Protein 2EEN (pdb70)

B-factor: mean 27.16, std 9.69, range [12.48, 62.0]

Structure (mmCIF, N/CA/C/O backbone):
data_2EEN
#
_entry.id   2EEN
#
_cell.length_a   63.394
_cell.length_b   36.439
_cell.length_c   80.375
_cell.angle_alpha   90.00
_cell.angle_beta   91.80
_cell.angle_gamma   90.00
#
_symmetry.space_group_name_H-M   'P 1 21 1'
#
loop_
_entity.id
_entity.type
_entity.pdbx_description
1 polymer 'Hypothetical protein PH1819'
2 water water
#
loop_
_atom_site.group_PDB
_atom_site.id
_atom_site.type_symbol
_atom_site.label_atom_id
_atom_site.label_alt_id
_atom_site.label_comp_id
_atom_site.label_asym_id
_atom_site.label_entity_id
_atom_site.label_seq_id
_atom_site.pdbx_PDB_ins_code
_atom_site.Cartn_x
_atom_site.Cartn_y
_atom_site.Cartn_z
_atom_site.occupancy
_atom_site.B_iso_or_equiv
_atom_site.auth_seq_id
_atom_site.auth_comp_id
_atom_site.auth_asym_id
_atom_site.auth_atom_id
_atom_site.pdbx_PDB_model_num
ATOM 1 N N . TYR A 1 2 ? 1.957 -8.185 30.855 1.00 27.11 2 TYR A N 1
ATOM 2 C CA . TYR A 1 2 ? 3.402 -8.068 30.530 1.00 27.25 2 TYR A CA 1
ATOM 3 C C . TYR A 1 2 ? 3.686 -6.782 29.785 1.00 26.19 2 TYR A C 1
ATOM 4 O O . TYR A 1 2 ? 2.841 -6.283 29.042 1.00 25.46 2 TYR A O 1
ATOM 13 N N . GLU A 1 3 ? 4.883 -6.249 29.990 1.00 25.47 3 GLU A N 1
ATOM 14 C CA . GLU A 1 3 ? 5.295 -5.032 29.311 1.00 25.26 3 GLU A CA 1
ATOM 15 C C . GLU A 1 3 ? 6.040 -5.467 28.061 1.00 22.17 3 GLU A C 1
ATOM 16 O O . GLU A 1 3 ? 7.187 -5.912 28.123 1.00 21.44 3 GLU A O 1
ATOM 22 N N . VAL A 1 4 ? 5.365 -5.380 26.926 1.00 21.45 4 VAL A N 1
ATOM 23 C CA . VAL A 1 4 ? 5.979 -5.753 25.668 1.00 21.01 4 VAL A CA 1
ATOM 24 C C . VAL A 1 4 ? 6.939 -4.644 25.287 1.00 21.96 4 VAL A C 1
ATOM 25 O O . VAL A 1 4 ? 6.568 -3.470 25.261 1.00 21.57 4 VAL A O 1
ATOM 29 N N . GLU A 1 5 ? 8.181 -5.005 24.999 1.00 21.71 5 GLU A N 1
ATOM 30 C CA . GLU A 1 5 ? 9.156 -4.000 24.631 1.00 24.22 5 GLU A CA 1
ATOM 31 C C . GLU A 1 5 ? 10.035 -4.429 23.473 1.00 23.42 5 GLU A C 1
ATOM 32 O O . GLU A 1 5 ? 10.467 -5.584 23.389 1.00 23.01 5 GLU A O 1
ATOM 38 N N . LEU A 1 6 ? 10.272 -3.482 22.577 1.00 21.47 6 LEU A N 1
ATOM 39 C CA . LEU A 1 6 ? 11.125 -3.681 21.417 1.00 21.74 6 LEU A CA 1
ATOM 40 C C . LEU A 1 6 ? 12.140 -2.555 21.412 1.00 22.89 6 LEU A C 1
ATOM 41 O O . LEU A 1 6 ? 11.844 -1.437 21.834 1.00 22.24 6 LEU A O 1
ATOM 46 N N . LYS A 1 7 ? 13.338 -2.850 20.927 1.00 20.72 7 LYS A N 1
ATOM 47 C CA . LYS A 1 7 ? 14.394 -1.858 20.865 1.00 21.17 7 LYS A CA 1
ATOM 48 C C . LYS A 1 7 ? 15.096 -1.928 19.524 1.00 20.07 7 LYS A C 1
ATOM 49 O O . LYS A 1 7 ? 15.264 -3.008 18.956 1.00 20.71 7 LYS A O 1
ATOM 55 N N . GLY A 1 8 ? 15.502 -0.769 19.025 1.00 19.92 8 GLY A N 1
ATOM 56 C CA . GLY A 1 8 ? 16.212 -0.706 17.767 1.00 20.51 8 GLY A CA 1
ATOM 57 C C . GLY A 1 8 ? 17.338 0.301 17.855 1.00 21.06 8 GLY A C 1
ATOM 58 O O . GLY A 1 8 ? 17.339 1.168 18.730 1.00 19.84 8 GLY A O 1
ATOM 59 N N . TYR A 1 9 ? 18.324 0.175 16.977 1.00 22.58 9 TYR A N 1
ATOM 60 C CA . TYR A 1 9 ? 19.418 1.130 16.967 1.00 23.36 9 TYR A CA 1
ATOM 61 C C . TYR A 1 9 ? 18.854 2.386 16.332 1.00 22.22 9 TYR A C 1
ATOM 62 O O . TYR A 1 9 ? 17.993 2.303 15.453 1.00 24.02 9 TYR A O 1
ATOM 71 N N . ALA A 1 10 ? 19.321 3.546 16.776 1.00 21.39 10 ALA A N 1
ATOM 72 C CA . ALA A 1 10 ? 18.826 4.803 16.238 1.00 22.78 10 ALA A CA 1
ATOM 73 C C . ALA A 1 10 ? 19.935 5.75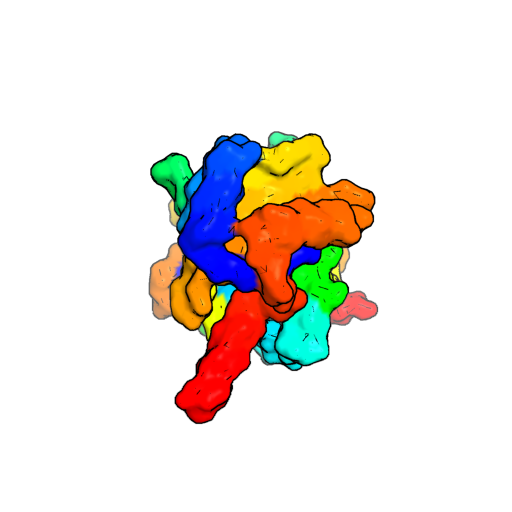9 15.819 1.00 23.72 10 ALA A C 1
ATOM 74 O O . ALA A 1 10 ? 21.119 5.410 15.826 1.00 25.95 10 ALA A O 1
ATOM 76 N N . ASN A 1 11 ? 19.532 6.972 15.459 1.00 24.61 11 ASN A N 1
ATOM 77 C CA . ASN A 1 11 ? 20.444 8.010 15.008 1.00 26.96 11 ASN A CA 1
ATOM 78 C C . ASN A 1 11 ? 19.693 9.333 15.045 1.00 28.32 11 ASN A C 1
ATOM 79 O O . ASN A 1 11 ? 18.502 9.358 15.359 1.00 27.84 11 ASN A O 1
ATOM 84 N N . ASP A 1 12 ? 20.378 10.426 14.715 1.00 28.86 12 ASP A N 1
ATOM 85 C CA . ASP A 1 12 ? 19.749 11.745 14.728 1.00 30.84 12 ASP A CA 1
ATOM 86 C C . ASP A 1 12 ? 18.490 11.790 13.866 1.00 30.40 12 ASP A C 1
ATOM 87 O O . ASP A 1 12 ? 17.521 12.475 14.203 1.00 30.08 12 ASP A O 1
ATOM 92 N N . GLU A 1 13 ? 18.516 11.066 12.754 1.00 30.03 13 GLU A N 1
ATOM 93 C CA . GLU A 1 13 ? 17.387 11.015 11.833 1.00 30.85 13 GLU A CA 1
ATOM 94 C C . GLU A 1 13 ? 16.139 10.444 12.500 1.00 28.66 13 GLU A C 1
ATOM 95 O O . GLU A 1 13 ? 15.064 11.045 12.441 1.00 28.85 13 GLU A O 1
ATOM 101 N N . ILE A 1 14 ? 16.282 9.280 13.125 1.00 26.85 14 ILE A N 1
ATOM 102 C CA . ILE A 1 14 ? 15.153 8.639 13.792 1.00 25.96 14 ILE A CA 1
ATOM 103 C C . ILE A 1 14 ? 14.678 9.495 14.962 1.00 25.14 14 ILE A C 1
ATOM 104 O O . ILE A 1 14 ? 13.475 9.660 15.172 1.00 24.36 14 ILE A O 1
ATOM 109 N N . PHE A 1 15 ? 15.628 10.038 15.716 1.00 24.76 15 PHE A N 1
ATOM 110 C CA . PHE A 1 15 ? 15.307 10.889 16.858 1.00 23.69 15 PHE A CA 1
ATOM 111 C C . PHE A 1 15 ? 14.472 12.091 16.424 1.00 25.71 15 PHE A C 1
ATOM 112 O O . PHE A 1 15 ? 13.441 12.389 17.028 1.00 24.26 15 PHE A O 1
ATOM 120 N N . GLU A 1 16 ? 14.911 12.775 15.372 1.00 25.97 16 GLU A N 1
ATOM 121 C CA . GLU A 1 16 ? 14.184 13.943 14.891 1.00 28.96 16 GLU A CA 1
ATOM 122 C C . GLU A 1 16 ? 12.785 13.608 14.405 1.00 27.45 16 GLU A C 1
ATOM 123 O O . GLU A 1 16 ? 11.844 14.364 14.651 1.00 28.18 16 GLU A O 1
ATOM 129 N N . LYS A 1 17 ? 12.653 12.481 13.711 1.00 26.26 17 LYS A N 1
ATOM 130 C CA . LYS A 1 17 ? 11.360 12.066 13.184 1.00 26.50 17 LYS A CA 1
ATOM 131 C C . LYS A 1 17 ? 10.387 11.840 14.333 1.00 25.07 17 LYS A C 1
ATOM 132 O O . LYS A 1 17 ? 9.213 12.196 14.249 1.00 25.75 17 LYS A O 1
ATOM 138 N N . VAL A 1 18 ? 10.879 11.269 15.423 1.00 23.53 18 VAL A N 1
ATOM 139 C CA . VAL A 1 18 ? 10.022 11.043 16.572 1.00 21.99 18 VAL A CA 1
ATOM 140 C C . VAL A 1 18 ? 9.579 12.373 17.167 1.00 23.02 18 VAL A C 1
ATOM 141 O O . VAL A 1 18 ? 8.412 12.545 17.525 1.00 24.51 18 VAL A O 1
ATOM 145 N N . ARG A 1 19 ? 10.507 13.319 17.268 1.00 23.75 19 ARG A N 1
ATOM 146 C CA . ARG A 1 19 ? 10.189 14.621 17.843 1.00 27.13 19 ARG A CA 1
ATOM 147 C C . ARG A 1 19 ? 9.155 15.374 17.016 1.00 28.31 19 ARG A C 1
ATOM 148 O O . ARG A 1 19 ? 8.385 16.177 17.552 1.00 28.92 19 ARG A O 1
ATOM 156 N N . GLU A 1 20 ? 9.136 15.104 15.715 1.00 29.27 20 GLU A N 1
ATOM 157 C CA . GLU A 1 20 ? 8.199 15.753 14.801 1.00 31.08 20 GLU A CA 1
ATOM 158 C C . GLU A 1 20 ? 6.958 14.901 14.523 1.00 31.01 20 GLU A C 1
ATOM 159 O O . GLU A 1 20 ? 6.112 15.272 13.709 1.00 32.71 20 GLU A O 1
ATOM 165 N N . THR A 1 21 ? 6.837 13.764 15.199 1.00 27.92 21 THR A N 1
ATOM 166 C CA . THR A 1 21 ? 5.690 12.889 14.979 1.00 25.68 21 THR A CA 1
ATOM 167 C C . THR A 1 21 ? 4.859 12.670 16.233 1.00 24.99 21 THR A C 1
ATOM 168 O O . THR A 1 21 ? 3.640 12.501 16.164 1.00 25.73 21 THR A O 1
ATOM 172 N N . PHE A 1 22 ? 5.523 12.674 17.380 1.00 22.63 22 PHE A N 1
ATOM 173 C CA . PHE A 1 22 ? 4.832 12.411 18.627 1.00 20.49 22 PHE A CA 1
ATOM 174 C C . PHE A 1 22 ? 4.974 13.462 19.703 1.00 18.33 22 PHE A C 1
ATOM 175 O O . PHE A 1 22 ? 5.936 14.223 19.749 1.00 20.09 22 PHE A O 1
ATOM 183 N N . GLU A 1 23 ? 3.984 13.460 20.583 1.00 18.57 23 GLU A N 1
ATOM 184 C CA . GLU A 1 23 ? 3.904 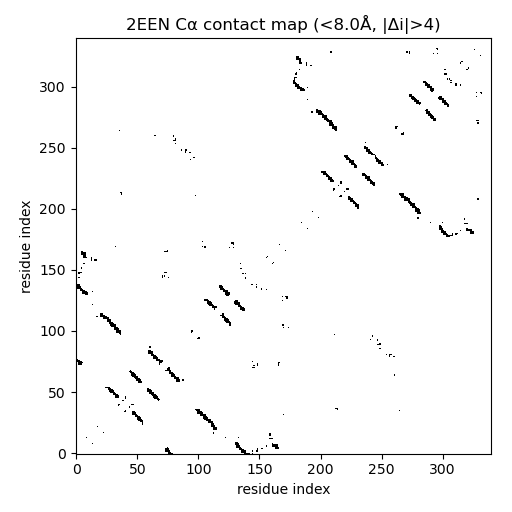14.349 21.719 1.00 19.48 23 GLU A CA 1
ATOM 185 C C . GLU A 1 23 ? 5.047 14.026 22.676 1.00 18.86 23 GLU A C 1
ATOM 186 O O . GLU A 1 23 ? 5.209 12.872 23.087 1.00 18.59 23 GLU A O 1
ATOM 192 N N . PHE A 1 24 ? 5.837 15.037 23.016 1.00 18.76 24 PHE A N 1
ATOM 193 C CA . PHE A 1 24 ? 6.943 14.864 23.947 1.00 19.29 24 PHE A CA 1
ATOM 194 C C . PHE A 1 24 ? 6.343 14.823 25.341 1.00 20.03 24 PHE A C 1
ATOM 195 O O . PHE A 1 24 ? 5.487 15.640 25.685 1.00 21.02 24 PHE A O 1
ATOM 203 N N . MET A 1 25 ? 6.776 13.856 26.136 1.00 18.50 25 MET A N 1
ATOM 204 C CA . MET A 1 25 ? 6.290 13.722 27.494 1.00 18.82 25 MET A CA 1
ATOM 205 C C . MET A 1 25 ? 7.321 14.339 28.425 1.00 20.82 25 MET A C 1
ATOM 206 O O . MET A 1 25 ? 7.071 15.384 29.026 1.00 20.34 25 MET A O 1
ATOM 211 N N . ARG A 1 26 ? 8.490 13.715 28.527 1.00 19.38 26 ARG A N 1
ATOM 212 C CA . ARG A 1 26 ? 9.542 14.263 29.372 1.00 20.35 26 ARG A CA 1
ATOM 213 C C . ARG A 1 26 ? 10.870 13.571 29.110 1.00 20.06 26 ARG A C 1
ATOM 214 O O . ARG A 1 26 ? 10.915 12.499 28.506 1.00 20.91 26 ARG A O 1
ATOM 222 N N . LYS A 1 27 ? 11.950 14.204 29.553 1.00 19.05 27 LYS A N 1
ATOM 223 C CA . LYS A 1 27 ? 13.285 13.647 29.391 1.00 18.63 27 LYS A CA 1
ATOM 224 C C . LYS A 1 27 ? 13.763 13.183 30.752 1.00 18.03 27 LYS A C 1
ATOM 225 O O . LYS A 1 27 ? 13.553 13.857 31.760 1.00 18.43 27 LYS A O 1
ATOM 231 N N . GLU A 1 28 ? 14.421 12.032 30.780 1.00 17.63 28 GLU A N 1
ATOM 232 C CA . GLU A 1 28 ? 14.909 11.489 32.036 1.00 17.13 28 GLU A CA 1
ATOM 233 C C . GLU A 1 28 ? 16.361 11.067 31.903 1.00 17.64 28 GLU A C 1
ATOM 234 O O . GLU A 1 28 ? 16.827 10.723 30.820 1.00 17.93 28 GLU A O 1
ATOM 240 N N . ILE A 1 29 ? 17.087 11.145 33.009 1.00 15.88 29 ILE A N 1
ATOM 241 C CA . ILE A 1 29 ? 18.457 10.666 33.038 1.00 17.75 29 ILE A CA 1
ATOM 242 C C . ILE A 1 29 ? 18.333 9.390 33.860 1.00 17.13 29 ILE A C 1
ATOM 243 O O . ILE A 1 29 ? 17.666 9.377 34.893 1.00 18.04 29 ILE A O 1
ATOM 248 N N . HIS A 1 30 ? 18.933 8.310 33.374 1.00 15.95 30 HIS A N 1
ATOM 249 C CA . HIS A 1 30 ? 18.894 7.034 34.073 1.00 16.44 30 HIS A CA 1
ATOM 250 C C . HIS A 1 30 ? 20.296 6.579 34.400 1.00 16.64 30 HIS A C 1
ATOM 251 O O . HIS A 1 30 ? 21.194 6.612 33.556 1.00 18.22 30 HIS A O 1
ATOM 258 N N . GLU A 1 31 ? 20.472 6.154 35.640 1.00 16.16 31 GLU A N 1
ATOM 259 C CA . GLU A 1 31 ? 21.740 5.621 36.100 1.00 17.56 31 GLU A CA 1
ATOM 260 C C . GLU A 1 31 ? 21.342 4.287 36.714 1.00 18.03 31 GLU A C 1
ATOM 261 O O . GLU A 1 31 ? 20.730 4.241 37.778 1.00 17.80 31 GLU A O 1
ATOM 267 N N . ASP A 1 32 ? 21.660 3.207 36.010 1.00 18.18 32 ASP A N 1
ATOM 268 C CA . ASP A 1 32 ? 21.314 1.870 36.471 1.00 18.34 32 ASP A CA 1
ATOM 269 C C . ASP A 1 32 ? 22.506 1.092 36.960 1.00 18.85 32 ASP A C 1
ATOM 270 O O . ASP A 1 32 ? 23.585 1.147 36.366 1.00 23.66 32 ASP A O 1
ATOM 275 N N . ILE A 1 33 ? 22.310 0.366 38.051 1.00 15.57 33 ILE A N 1
ATOM 276 C CA . ILE A 1 33 ? 23.363 -0.488 38.557 1.00 16.09 33 ILE A CA 1
ATOM 277 C C . ILE A 1 33 ? 22.789 -1.893 38.455 1.00 14.05 33 ILE A C 1
ATOM 278 O O . ILE A 1 33 ? 21.735 -2.184 39.029 1.00 14.87 33 ILE A O 1
ATOM 283 N N . TYR A 1 34 ? 23.454 -2.747 37.687 1.00 13.20 34 TYR A N 1
ATOM 284 C CA . TYR A 1 34 ? 23.002 -4.122 37.535 1.00 13.97 34 TYR A CA 1
ATOM 285 C C . TYR A 1 34 ? 23.821 -5.020 38.434 1.00 15.63 34 TYR A C 1
ATOM 286 O O . TYR A 1 34 ? 25.025 -4.817 38.596 1.00 15.71 34 TYR A O 1
ATOM 295 N N . TYR A 1 35 ? 23.162 -6.021 39.003 1.00 13.72 35 TYR A N 1
ATOM 296 C CA . TYR A 1 35 ? 23.789 -6.945 39.935 1.00 15.76 35 TYR A CA 1
ATOM 297 C C . TYR A 1 35 ? 23.858 -8.384 39.487 1.00 15.23 35 TYR A C 1
ATOM 298 O O . TYR A 1 35 ? 23.094 -8.825 38.633 1.00 17.29 35 TYR A O 1
ATOM 307 N N . GLN A 1 36 ? 24.795 -9.114 40.084 1.00 16.38 36 GLN A N 1
ATOM 308 C CA . GLN A 1 36 ? 24.944 -10.533 39.827 1.00 16.32 36 GLN A CA 1
ATOM 309 C C . GLN A 1 36 ? 24.409 -11.201 41.078 1.00 15.04 36 GLN A C 1
ATOM 310 O O 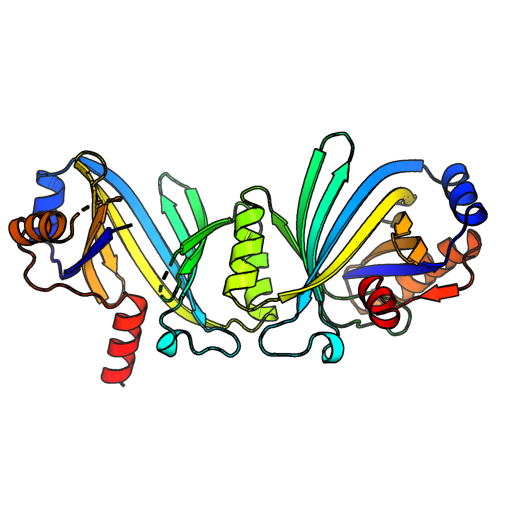. GLN A 1 36 ? 24.548 -10.673 42.181 1.00 16.74 36 GLN A O 1
ATOM 316 N N . HIS A 1 37 ? 23.778 -12.348 40.889 1.00 15.75 37 HIS A N 1
ATOM 317 C CA . HIS A 1 37 ? 23.218 -13.122 41.979 1.00 16.58 37 HIS A CA 1
ATOM 318 C C . HIS A 1 37 ? 24.372 -13.809 42.703 1.00 16.61 37 HIS A C 1
ATOM 319 O O . HIS A 1 37 ? 25.352 -14.211 42.085 1.00 18.48 37 HIS A O 1
ATOM 326 N N . PRO A 1 38 ? 24.271 -13.947 44.028 1.00 17.93 38 PRO A N 1
ATOM 327 C CA . PRO A 1 38 ? 25.347 -14.594 44.783 1.00 18.97 38 PRO A CA 1
ATOM 328 C C . PRO A 1 38 ? 25.499 -16.093 44.545 1.00 20.64 38 PRO A C 1
ATOM 329 O O . PRO A 1 38 ? 26.590 -16.641 44.707 1.00 24.00 38 PRO A O 1
ATOM 333 N N . CYS A 1 39 ? 24.415 -16.745 44.138 1.00 23.28 39 CYS A N 1
ATOM 334 C CA . CYS A 1 39 ? 24.414 -18.190 43.955 1.00 26.73 39 CYS A CA 1
ATOM 335 C C . CYS A 1 39 ? 24.287 -18.711 42.530 1.00 26.07 39 CYS A C 1
ATOM 336 O O . CYS A 1 39 ? 24.687 -19.838 42.242 1.00 29.95 39 CYS A O 1
ATOM 339 N N . ARG A 1 40 ? 23.703 -17.917 41.644 1.00 24.52 40 ARG A N 1
ATOM 340 C CA . ARG A 1 40 ? 23.541 -18.357 40.270 1.00 22.77 40 ARG A CA 1
ATOM 341 C C . ARG A 1 40 ? 23.982 -17.280 39.301 1.00 22.70 40 ARG A C 1
ATOM 342 O O . ARG A 1 40 ? 24.054 -16.105 39.648 1.00 20.25 40 ARG A O 1
ATOM 350 N N . ASP A 1 41 ? 24.290 -17.696 38.081 1.00 22.17 41 ASP A N 1
ATOM 351 C CA . ASP A 1 41 ? 24.753 -16.773 37.064 1.00 22.25 41 ASP A CA 1
ATOM 352 C C . ASP A 1 41 ? 23.568 -16.252 36.273 1.00 20.59 41 ASP A C 1
ATOM 353 O O . ASP A 1 41 ? 23.017 -16.968 35.433 1.00 20.27 41 ASP A O 1
ATOM 358 N N . PHE A 1 42 ? 23.178 -15.009 36.541 1.00 19.11 42 PHE A N 1
ATOM 359 C CA . PHE A 1 42 ? 22.046 -14.415 35.842 1.00 19.06 42 PHE A CA 1
ATOM 360 C C . PHE A 1 42 ? 22.219 -14.418 34.341 1.00 20.70 42 PHE A C 1
ATOM 361 O O . PHE A 1 42 ? 21.237 -14.448 33.611 1.00 21.08 42 PHE A O 1
ATOM 369 N N . SER A 1 43 ? 23.460 -14.375 33.872 1.00 23.02 43 SER A N 1
ATOM 370 C CA . SER A 1 43 ? 23.691 -14.369 32.433 1.00 25.60 43 SER A CA 1
ATOM 371 C C . SER A 1 43 ? 23.312 -15.713 31.814 1.00 27.88 43 SER A C 1
ATOM 372 O O . SER A 1 43 ? 23.034 -15.793 30.618 1.00 30.37 43 SER A O 1
ATOM 375 N N . LYS A 1 44 ? 23.284 -16.762 32.632 1.00 24.75 44 LYS A N 1
ATOM 376 C CA . LYS A 1 44 ? 22.924 -18.097 32.162 1.00 25.83 44 LYS A CA 1
ATOM 377 C C . LYS A 1 44 ? 21.428 -18.362 32.309 1.00 24.29 44 LYS A C 1
ATOM 378 O O . LYS A 1 44 ? 20.854 -19.166 31.575 1.00 24.92 44 LYS A O 1
ATOM 384 N N . THR A 1 45 ? 20.795 -17.686 33.263 1.00 21.79 45 THR A N 1
ATOM 385 C CA . THR A 1 45 ? 19.368 -17.867 33.503 1.00 21.88 45 THR A CA 1
ATOM 386 C C . THR A 1 45 ? 18.532 -16.747 32.877 1.00 20.68 45 THR A C 1
ATOM 387 O O . THR A 1 45 ? 17.299 -16.775 32.930 1.00 22.49 45 THR A O 1
ATOM 391 N N . ASP A 1 46 ? 19.220 -15.777 32.286 1.00 19.07 46 ASP A N 1
ATOM 392 C CA . ASP A 1 46 ? 18.597 -14.637 31.622 1.00 19.41 46 ASP A CA 1
ATOM 393 C C . ASP A 1 46 ? 17.745 -13.803 32.564 1.00 17.81 46 ASP A C 1
ATOM 394 O O . ASP A 1 46 ? 16.660 -13.341 32.215 1.00 19.61 46 ASP A O 1
ATOM 399 N N . GLU A 1 47 ? 18.255 -13.605 33.769 1.00 15.18 47 GLU A N 1
ATOM 400 C CA . GLU A 1 47 ? 17.562 -12.802 34.762 1.00 14.64 47 GLU A CA 1
ATOM 401 C C . GLU A 1 47 ? 18.362 -11.528 34.985 1.00 14.43 47 GLU A C 1
ATOM 402 O O . GLU A 1 47 ? 19.500 -11.413 34.541 1.00 14.51 47 GLU A O 1
ATOM 408 N N . ALA A 1 48 ? 17.763 -10.562 35.672 1.00 15.28 48 ALA A N 1
ATOM 409 C CA . ALA A 1 48 ? 18.455 -9.318 35.966 1.00 16.41 48 ALA A CA 1
ATOM 410 C C . ALA A 1 48 ? 17.885 -8.687 37.226 1.00 16.24 48 ALA A C 1
ATOM 411 O O . ALA A 1 48 ? 16.714 -8.875 37.561 1.00 15.68 48 ALA A O 1
ATOM 413 N N . LEU A 1 49 ? 18.736 -7.970 37.945 1.00 14.54 49 LEU A N 1
ATOM 414 C CA . LEU A 1 49 ? 18.310 -7.265 39.140 1.00 12.93 49 LEU A CA 1
ATOM 415 C C . LEU A 1 49 ? 19.015 -5.931 39.027 1.00 14.22 49 LEU A C 1
ATOM 416 O O . LEU A 1 49 ? 20.234 -5.870 38.852 1.00 15.33 49 LEU A O 1
ATOM 421 N N . ARG A 1 50 ? 18.248 -4.858 39.122 1.00 12.48 50 ARG A N 1
ATOM 422 C CA . ARG A 1 50 ? 18.826 -3.542 38.947 1.00 14.58 50 ARG A CA 1
ATOM 423 C C . ARG A 1 50 ? 18.253 -2.474 39.849 1.00 15.98 50 ARG A C 1
ATOM 424 O O . ARG A 1 50 ? 17.105 -2.554 40.279 1.00 14.09 50 ARG A O 1
ATOM 432 N N . ILE A 1 51 ? 19.085 -1.496 40.181 1.00 14.81 51 ILE A N 1
ATOM 433 C CA . ILE A 1 51 ? 18.598 -0.352 40.927 1.00 13.76 51 ILE A CA 1
ATOM 434 C C . ILE A 1 51 ? 18.763 0.779 39.936 1.00 16.38 51 ILE A C 1
ATOM 435 O O . ILE A 1 51 ? 19.859 1.008 39.413 1.00 15.11 51 ILE A O 1
ATOM 440 N N . ARG A 1 52 ? 17.660 1.463 39.656 1.00 14.67 52 ARG A N 1
ATOM 441 C CA . ARG A 1 52 ? 17.665 2.574 38.723 1.00 15.45 52 ARG A CA 1
ATOM 442 C C . ARG A 1 52 ? 17.392 3.892 39.404 1.00 16.97 52 ARG A C 1
ATOM 443 O O . ARG A 1 52 ? 16.471 4.005 40.210 1.00 16.75 52 ARG A O 1
ATOM 451 N N . ILE A 1 53 ? 18.210 4.885 39.078 1.00 17.35 53 ILE A N 1
ATOM 452 C CA . ILE A 1 53 ? 18.012 6.228 39.595 1.00 18.16 53 ILE A CA 1
ATOM 453 C C . ILE A 1 53 ? 17.549 7.004 38.373 1.00 19.25 53 ILE A C 1
ATOM 454 O O . ILE A 1 53 ? 18.251 7.067 37.363 1.00 19.10 53 ILE A O 1
ATOM 459 N N . LYS A 1 54 ? 16.349 7.564 38.465 1.00 18.51 54 LYS A N 1
ATOM 460 C CA . LYS A 1 54 ? 15.746 8.312 37.374 1.00 20.64 54 LYS A CA 1
ATOM 461 C C . LYS A 1 54 ? 15.678 9.785 37.763 1.00 20.73 54 LYS A C 1
ATOM 462 O O . LYS A 1 54 ? 15.138 10.131 38.813 1.00 20.18 54 LYS A O 1
ATOM 468 N N . ARG A 1 55 ? 16.237 10.645 36.921 1.00 19.27 55 ARG A N 1
ATOM 469 C CA . ARG A 1 55 ? 16.242 12.076 37.183 1.00 21.03 55 ARG A CA 1
ATOM 470 C C . ARG A 1 55 ? 15.485 12.837 36.092 1.00 20.81 55 ARG A C 1
ATOM 471 O O . ARG A 1 55 ? 15.754 12.665 34.902 1.00 20.44 55 ARG A O 1
ATOM 479 N N . PHE A 1 56 ? 14.539 13.677 36.503 1.00 20.61 56 PHE A N 1
ATOM 480 C CA . PHE A 1 56 ? 13.757 14.476 35.566 1.00 21.13 56 PHE A CA 1
ATOM 481 C C . PHE A 1 56 ? 13.134 15.654 36.308 1.00 23.21 56 PHE A C 1
ATOM 482 O O . PHE A 1 56 ? 12.795 15.538 37.479 1.00 23.61 56 PHE A O 1
ATOM 490 N N . ASN A 1 57 ? 13.012 16.788 35.627 1.00 26.86 57 ASN A N 1
ATOM 491 C CA . ASN A 1 57 ? 12.419 17.988 36.221 1.00 30.86 57 ASN A CA 1
ATOM 492 C C . ASN A 1 57 ? 12.810 18.322 37.667 1.00 31.69 57 ASN A C 1
ATOM 493 O O . ASN A 1 57 ? 11.962 18.751 38.455 1.00 32.59 57 ASN A O 1
ATOM 498 N N . GLY A 1 58 ? 14.080 18.138 38.012 1.00 32.13 58 GLY A N 1
ATOM 499 C CA . GLY A 1 58 ? 14.530 18.436 39.363 1.00 32.61 58 GLY A CA 1
ATOM 500 C C . GLY A 1 58 ? 14.193 17.330 40.343 1.00 32.75 58 GLY A C 1
ATOM 501 O O . GLY A 1 58 ? 14.545 17.396 41.523 1.00 31.51 58 GLY A O 1
ATOM 502 N N . HIS A 1 59 ? 13.516 16.301 39.844 1.00 31.21 59 HIS A N 1
ATOM 503 C CA . HIS A 1 59 ? 13.111 15.168 40.664 1.00 30.68 59 HIS A CA 1
ATOM 504 C C . HIS A 1 59 ? 14.059 13.985 40.504 1.00 29.92 59 HIS A C 1
ATOM 505 O O . HIS A 1 59 ? 14.776 13.875 39.513 1.00 26.40 59 HIS A O 1
ATOM 512 N N . ASN A 1 60 ? 14.042 13.099 41.493 1.00 28.77 60 ASN A N 1
ATOM 513 C CA . ASN A 1 60 ? 14.856 11.893 41.483 1.00 28.85 60 ASN A CA 1
ATOM 514 C C . ASN A 1 60 ? 13.973 10.748 41.968 1.00 27.75 60 ASN A C 1
ATOM 515 O O . ASN A 1 60 ? 13.386 10.831 43.045 1.00 28.82 60 ASN A O 1
ATOM 520 N N . GLU A 1 61 ? 13.859 9.697 41.164 1.00 24.64 61 GLU A N 1
ATOM 521 C CA . GLU A 1 61 ? 13.075 8.526 41.548 1.00 21.85 61 GLU A CA 1
ATOM 522 C C . GLU A 1 61 ? 14.027 7.347 41.484 1.00 21.62 61 GLU A C 1
ATOM 523 O O . GLU A 1 61 ? 14.922 7.313 40.643 1.00 20.95 61 GLU A O 1
ATOM 529 N N . VAL A 1 62 ? 13.841 6.384 42.376 1.00 17.06 62 VAL A N 1
ATOM 530 C CA . VAL A 1 62 ? 14.714 5.225 42.411 1.00 16.97 62 VAL A CA 1
ATOM 531 C C . VAL A 1 62 ? 13.868 3.972 42.421 1.00 15.99 62 VAL A C 1
ATOM 532 O O . VAL A 1 62 ? 12.873 3.902 43.127 1.00 15.63 62 VAL A O 1
ATOM 536 N N . PHE A 1 63 ? 14.265 2.983 41.630 1.00 14.39 63 PHE A N 1
ATOM 537 C CA . PHE A 1 63 ? 13.503 1.746 41.560 1.00 14.95 63 PHE A CA 1
ATOM 538 C C . PHE A 1 63 ? 14.403 0.527 41.634 1.00 16.03 63 PHE A C 1
ATOM 539 O O . PHE A 1 63 ? 15.542 0.556 41.173 1.00 15.73 63 PHE A O 1
ATOM 547 N N . LEU A 1 64 ? 13.882 -0.533 42.239 1.00 13.06 64 LEU A N 1
ATOM 548 C CA . LEU A 1 64 ? 14.579 -1.809 42.333 1.00 14.18 64 LEU A CA 1
ATOM 549 C C . LEU A 1 64 ? 13.737 -2.702 41.432 1.00 14.13 64 LEU A C 1
ATOM 550 O O . LEU A 1 64 ? 12.535 -2.865 41.653 1.00 14.85 64 LEU A O 1
ATOM 555 N N . THR A 1 65 ? 14.365 -3.278 40.416 1.00 13.17 65 THR A N 1
ATOM 556 C CA . THR A 1 65 ? 13.630 -4.096 39.470 1.00 15.81 65 THR A CA 1
ATOM 557 C C . THR A 1 65 ? 14.265 -5.441 39.197 1.00 14.15 65 THR A C 1
ATOM 558 O O . THR A 1 65 ? 15.477 -5.542 39.000 1.00 14.98 65 THR A O 1
ATOM 562 N N . TYR A 1 66 ? 13.428 -6.472 39.217 1.00 12.80 66 TYR A N 1
ATOM 563 C CA . TYR A 1 66 ? 13.858 -7.824 38.892 1.00 14.08 66 TYR A CA 1
ATOM 564 C C . TYR A 1 66 ? 13.236 -8.104 37.541 1.00 14.25 66 TYR A C 1
ATOM 565 O O . TYR A 1 66 ? 12.071 -7.774 37.303 1.00 15.02 66 TYR A O 1
ATOM 574 N N . LYS A 1 67 ? 14.016 -8.696 36.651 1.00 14.37 67 LYS A N 1
ATOM 575 C CA . LYS A 1 67 ? 13.49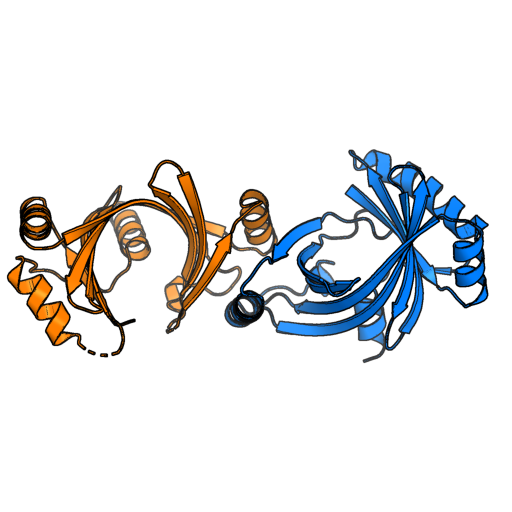0 -9.071 35.352 1.00 17.11 67 LYS A CA 1
ATOM 576 C C . LYS A 1 67 ? 13.691 -10.562 35.149 1.00 16.31 67 LYS A C 1
ATOM 577 O O . LYS A 1 67 ? 14.775 -11.098 35.396 1.00 15.93 67 LYS A O 1
ATOM 583 N N . GLY A 1 68 ? 12.631 -11.226 34.704 1.00 15.32 68 GLY A N 1
ATOM 584 C CA . GLY A 1 68 ? 12.693 -12.653 34.465 1.00 16.65 68 GLY A CA 1
ATOM 585 C C . GLY A 1 68 ? 13.221 -12.915 33.072 1.00 16.24 68 GLY A C 1
ATOM 586 O O . GLY A 1 68 ? 13.549 -11.980 32.342 1.00 15.27 68 GLY A O 1
ATOM 587 N N . PRO A 1 69 ? 13.323 -14.191 32.679 1.00 18.62 69 PRO A N 1
ATOM 588 C CA . PRO A 1 69 ? 13.821 -14.583 31.358 1.00 20.73 69 PRO A CA 1
ATOM 589 C C . PRO A 1 69 ? 12.913 -14.069 30.248 1.00 22.13 69 PRO A C 1
ATOM 590 O O . PRO A 1 69 ? 11.707 -13.891 30.453 1.00 21.97 69 PRO A O 1
ATOM 594 N N . LYS A 1 70 ? 13.492 -13.818 29.079 1.00 22.83 70 LYS A N 1
ATOM 595 C CA . LYS A 1 70 ? 12.696 -13.375 27.942 1.00 24.68 70 LYS A CA 1
ATOM 596 C C . LYS A 1 70 ? 11.776 -14.540 27.603 1.00 25.46 70 LYS A C 1
ATOM 597 O O . LYS A 1 70 ? 12.199 -15.699 27.618 1.00 27.94 70 LYS A O 1
ATOM 603 N N . ILE A 1 71 ? 10.514 -14.244 27.312 1.00 25.03 71 ILE A N 1
ATOM 604 C CA . ILE A 1 71 ? 9.567 -15.302 26.982 1.00 27.08 71 ILE A CA 1
ATOM 605 C C . ILE A 1 71 ? 9.142 -15.249 25.523 1.00 28.24 71 ILE A C 1
ATOM 606 O O . ILE A 1 71 ? 8.379 -16.096 25.060 1.00 28.75 71 ILE A O 1
ATOM 611 N N . ASP A 1 72 ? 9.658 -14.263 24.799 1.00 28.32 72 ASP A N 1
ATOM 612 C CA . ASP A 1 72 ? 9.317 -14.080 23.392 1.00 31.52 72 ASP A CA 1
ATOM 613 C C . ASP A 1 72 ? 10.574 -14.005 22.525 1.00 32.66 72 ASP A C 1
ATOM 614 O O . ASP A 1 72 ? 11.528 -13.303 22.857 1.00 33.42 72 ASP A O 1
ATOM 619 N N . GLU A 1 73 ? 10.566 -14.725 21.407 1.00 33.65 73 GLU A N 1
ATOM 620 C CA . GLU A 1 73 ? 11.713 -14.751 20.503 1.00 33.44 73 GLU A CA 1
ATOM 621 C C . GLU A 1 73 ? 11.821 -13.477 19.670 1.00 31.98 73 GLU A C 1
ATOM 622 O O . GLU A 1 73 ? 12.903 -13.130 19.193 1.00 32.80 73 GLU A O 1
ATOM 628 N N . LYS A 1 74 ? 10.699 -12.787 19.501 1.00 30.75 74 LYS A N 1
ATOM 629 C CA . LYS A 1 74 ? 10.658 -11.570 18.698 1.00 29.87 74 LYS A CA 1
ATOM 630 C C . LYS A 1 74 ? 10.762 -10.265 19.479 1.00 29.55 74 LYS A C 1
ATOM 631 O O . LYS A 1 74 ? 10.700 -9.188 18.884 1.00 30.35 74 LYS A O 1
ATOM 637 N N . SER A 1 75 ? 10.912 -10.346 20.797 1.00 25.15 75 SER A N 1
ATOM 638 C CA . SER A 1 75 ? 11.009 -9.123 21.583 1.00 22.64 75 SER A CA 1
ATOM 639 C C . SER A 1 75 ? 11.802 -9.329 22.881 1.00 23.17 75 SER A C 1
ATOM 640 O O . SER A 1 75 ? 12.325 -10.393 23.170 1.00 21.45 75 SER A O 1
ATOM 643 N N . LYS A 1 76 ? 11.912 -8.233 23.651 1.00 22.33 76 LYS A N 1
ATOM 644 C CA . LYS A 1 76 ? 12.614 -8.301 24.929 1.00 23.73 76 LYS A CA 1
ATOM 645 C C . LYS A 1 76 ? 11.629 -8.464 26.095 1.00 23.63 76 LYS A C 1
ATOM 646 O O . LYS A 1 76 ? 11.954 -8.255 27.255 1.00 23.70 76 LYS A O 1
ATOM 652 N N . THR A 1 77 ? 10.372 -8.808 25.745 1.00 21.85 77 THR A N 1
ATOM 653 C CA . THR A 1 77 ? 9.333 -8.936 26.764 1.00 19.59 77 THR A CA 1
ATOM 654 C C . THR A 1 77 ? 9.695 -9.970 27.821 1.00 20.08 77 THR A C 1
ATOM 655 O O . THR A 1 77 ? 10.106 -11.083 27.518 1.00 19.00 77 THR A O 1
ATOM 659 N N . ARG A 1 78 ? 9.512 -9.579 29.073 1.00 17.91 78 ARG A N 1
ATOM 660 C CA . ARG A 1 78 ? 9.816 -10.463 30.181 1.00 19.37 78 ARG A CA 1
ATOM 661 C C . ARG A 1 78 ? 9.010 -10.067 31.399 1.00 18.42 78 ARG A C 1
ATOM 662 O O . ARG A 1 78 ? 8.489 -8.954 31.482 1.00 18.48 78 ARG A O 1
ATOM 670 N N . LEU A 1 79 ? 8.904 -10.988 32.343 1.00 19.45 79 LEU A N 1
ATOM 671 C CA . LEU A 1 79 ? 8.189 -10.715 33.570 1.00 19.34 79 LEU A CA 1
ATOM 672 C C . LEU A 1 79 ? 9.046 -9.729 34.353 1.00 18.30 79 LEU A C 1
ATOM 673 O O . LEU A 1 79 ? 10.277 -9.788 34.317 1.00 19.12 79 LEU A O 1
ATOM 678 N N . GLU A 1 80 ? 8.400 -8.807 35.048 1.00 18.66 80 GLU A N 1
ATOM 679 C CA . GLU A 1 80 ? 9.139 -7.829 35.825 1.00 19.46 80 GLU A CA 1
ATOM 680 C C . GLU A 1 80 ? 8.459 -7.589 37.150 1.00 18.96 80 GLU A C 1
ATOM 681 O O . GLU A 1 80 ? 7.228 -7.622 37.247 1.00 19.31 80 GLU A O 1
ATOM 687 N N . ILE A 1 81 ? 9.272 -7.370 38.172 1.00 16.11 81 ILE A N 1
ATOM 688 C CA . ILE A 1 81 ? 8.769 -7.051 39.494 1.00 16.48 81 ILE A CA 1
ATOM 689 C C . ILE A 1 81 ? 9.536 -5.781 39.818 1.00 16.99 81 ILE A C 1
ATOM 690 O O . ILE A 1 81 ? 10.770 -5.766 39.823 1.00 16.58 81 ILE A O 1
ATOM 695 N N . GLU A 1 82 ? 8.809 -4.703 40.059 1.00 16.10 82 GLU A N 1
ATOM 696 C CA . GLU A 1 82 ? 9.456 -3.440 40.345 1.00 18.09 82 GLU A CA 1
ATOM 697 C C . GLU A 1 82 ? 8.831 -2.739 41.524 1.00 17.47 82 GLU A C 1
ATOM 698 O O . GLU A 1 82 ? 7.608 -2.685 41.656 1.00 18.47 82 GLU A O 1
ATOM 704 N N . VAL A 1 83 ? 9.685 -2.217 42.390 1.00 15.57 83 VAL A N 1
ATOM 705 C CA . VAL A 1 83 ? 9.224 -1.478 43.549 1.00 15.18 83 VAL A CA 1
ATOM 706 C C . VAL A 1 83 ? 9.980 -0.168 43.554 1.00 16.32 83 VAL A C 1
ATOM 707 O O . VAL A 1 83 ? 11.120 -0.090 43.085 1.00 16.48 83 VAL A O 1
ATOM 711 N N . GLU A 1 84 ? 9.336 0.866 44.074 1.00 16.22 84 GLU A N 1
ATOM 712 C CA . GLU A 1 84 ? 9.971 2.161 44.129 1.00 17.77 84 GLU A CA 1
ATOM 713 C C . GLU A 1 84 ? 10.628 2.355 45.481 1.00 19.01 84 GLU A C 1
ATOM 714 O O . GLU A 1 84 ? 10.022 2.083 46.524 1.00 19.14 84 GLU A O 1
ATOM 720 N N . ILE A 1 85 ? 11.879 2.802 45.453 1.00 19.64 85 ILE A N 1
ATOM 721 C CA . ILE A 1 85 ? 12.635 3.080 46.665 1.00 19.86 85 ILE A CA 1
ATOM 722 C C . ILE A 1 85 ? 12.353 4.552 46.950 1.00 22.17 85 ILE A C 1
ATOM 723 O O . ILE A 1 85 ? 12.897 5.433 46.294 1.00 21.10 85 ILE A O 1
ATOM 728 N N . GLN A 1 86 ? 11.485 4.804 47.923 1.00 24.23 86 GLN A N 1
ATOM 729 C CA . GLN A 1 86 ? 11.092 6.168 48.261 1.00 26.35 86 GLN A CA 1
ATOM 730 C C . GLN A 1 86 ? 12.033 6.882 49.220 1.00 27.20 86 GLN A C 1
ATOM 731 O O . GLN A 1 86 ? 12.012 8.112 49.327 1.00 27.18 86 GLN A O 1
ATOM 737 N N . GLU A 1 87 ? 12.859 6.110 49.915 1.00 26.22 87 GLU A N 1
ATOM 738 C CA . GLU A 1 87 ? 13.813 6.663 50.869 1.00 28.44 87 GLU A CA 1
ATOM 739 C C . GLU A 1 87 ? 14.905 5.648 51.165 1.00 27.75 87 GLU A C 1
ATOM 740 O O . GLU A 1 87 ? 14.796 4.478 50.794 1.00 26.35 87 GLU A O 1
ATOM 746 N N . ASP A 1 88 ? 15.959 6.110 51.831 1.00 26.74 88 ASP A N 1
ATOM 747 C CA . ASP A 1 88 ? 17.085 5.261 52.207 1.00 26.49 88 ASP A CA 1
ATOM 748 C C . ASP A 1 88 ? 17.670 4.469 51.046 1.00 24.26 88 ASP A C 1
ATOM 749 O O . ASP A 1 88 ? 17.903 3.266 51.167 1.00 22.57 88 ASP A O 1
ATOM 754 N N . VAL A 1 89 ? 17.920 5.141 49.928 1.00 23.01 89 VAL A N 1
ATOM 755 C CA . VAL A 1 89 ? 18.482 4.476 48.762 1.00 24.85 89 VAL A CA 1
ATOM 756 C C . VAL A 1 89 ? 19.775 3.755 49.130 1.00 24.68 89 VAL A C 1
ATOM 757 O O . VAL A 1 89 ? 20.019 2.625 48.701 1.00 23.84 89 VAL A O 1
ATOM 761 N N . ASP A 1 90 ? 20.605 4.412 49.933 1.00 24.66 90 ASP A N 1
ATOM 762 C CA . ASP A 1 90 ? 21.868 3.818 50.338 1.00 23.51 90 ASP A CA 1
ATOM 763 C C . ASP A 1 90 ? 21.689 2.509 51.089 1.00 21.74 90 ASP A C 1
ATOM 764 O O . ASP A 1 90 ? 22.533 1.621 51.003 1.00 22.01 90 ASP A O 1
ATOM 769 N N . LYS A 1 91 ? 20.591 2.383 51.826 1.00 20.32 91 LYS A N 1
ATOM 770 C CA . LYS A 1 91 ? 20.347 1.152 52.561 1.00 21.12 91 LYS A CA 1
ATOM 771 C C . LYS A 1 91 ? 20.076 0.000 51.608 1.00 19.94 91 LYS A C 1
ATOM 772 O O . LYS A 1 91 ? 20.486 -1.136 51.869 1.00 19.68 91 LYS A O 1
ATOM 778 N N . TYR A 1 92 ? 19.386 0.281 50.505 1.00 19.99 92 TYR A N 1
ATOM 779 C CA . TYR A 1 92 ? 19.115 -0.773 49.537 1.00 20.95 92 TYR A CA 1
ATOM 780 C C . TYR A 1 92 ? 20.435 -1.226 48.917 1.00 21.06 92 TYR A C 1
ATOM 781 O O . TYR A 1 92 ? 20.658 -2.418 48.714 1.00 20.13 92 TYR A O 1
ATOM 790 N N . PHE A 1 93 ? 21.318 -0.276 48.624 1.00 20.63 93 PHE A N 1
ATOM 791 C CA . PHE A 1 93 ? 22.619 -0.626 48.066 1.00 22.30 93 PHE A CA 1
ATOM 792 C C . PHE A 1 93 ? 23.380 -1.498 49.059 1.00 21.03 93 PHE A C 1
ATOM 793 O O . PHE A 1 93 ? 24.007 -2.489 48.687 1.00 19.65 93 PHE A O 1
ATOM 801 N N . GLU A 1 94 ? 23.324 -1.121 50.330 1.00 22.16 94 GLU A N 1
ATOM 802 C CA . GLU A 1 94 ? 24.016 -1.865 51.372 1.00 23.27 94 GLU A CA 1
ATOM 803 C C . GLU A 1 94 ? 23.404 -3.255 51.561 1.00 21.77 94 GLU A C 1
ATOM 804 O O . GLU A 1 94 ? 24.121 -4.241 51.732 1.00 19.42 94 GLU A O 1
ATOM 810 N N . LEU A 1 95 ? 22.079 -3.328 51.522 1.00 20.19 95 LEU A N 1
ATOM 811 C CA . LEU A 1 95 ? 21.383 -4.598 51.690 1.00 19.53 95 LEU A CA 1
ATOM 812 C C . LEU A 1 95 ? 21.790 -5.587 50.602 1.00 19.46 95 LEU A C 1
ATOM 813 O O . LEU A 1 95 ? 22.130 -6.738 50.879 1.00 17.49 95 LEU A O 1
ATOM 818 N N . LEU A 1 96 ? 21.749 -5.138 49.357 1.00 18.56 96 LEU A N 1
ATOM 819 C CA . LEU A 1 96 ? 22.135 -6.001 48.255 1.00 18.83 96 LEU A CA 1
ATOM 820 C C . LEU A 1 96 ? 23.573 -6.487 48.428 1.00 19.96 96 LEU A C 1
ATOM 821 O O . LEU A 1 96 ? 23.857 -7.660 48.243 1.00 18.13 96 LEU A O 1
ATOM 826 N N . ASP A 1 97 ? 24.473 -5.587 48.809 1.00 20.44 97 ASP A N 1
ATOM 827 C CA . ASP A 1 97 ? 25.872 -5.958 48.995 1.00 22.76 97 ASP A CA 1
ATOM 828 C C . ASP A 1 97 ? 26.020 -7.032 50.074 1.00 21.47 97 ASP A C 1
ATOM 829 O O . ASP A 1 97 ? 26.702 -8.037 49.877 1.00 22.71 97 ASP A O 1
ATOM 834 N N . ARG A 1 98 ? 25.366 -6.819 51.211 1.00 22.45 98 ARG A N 1
ATOM 835 C CA . ARG A 1 98 ? 25.426 -7.762 52.321 1.00 22.40 98 ARG A CA 1
ATOM 836 C C . ARG A 1 98 ? 24.860 -9.122 51.941 1.00 20.74 98 ARG A C 1
ATOM 837 O O . ARG A 1 98 ? 25.347 -10.153 52.402 1.00 21.36 98 ARG A O 1
ATOM 845 N N . LEU A 1 99 ? 23.833 -9.128 51.099 1.00 18.37 99 LEU A N 1
ATOM 846 C CA . LEU A 1 99 ? 23.229 -10.382 50.668 1.00 17.67 99 LEU A CA 1
ATOM 847 C C . LEU A 1 99 ? 24.053 -11.089 49.597 1.00 17.96 99 LEU A C 1
ATOM 848 O O . LEU A 1 99 ? 23.731 -12.195 49.184 1.00 17.34 99 LEU A O 1
ATOM 853 N N . GLY A 1 100 ? 25.122 -10.446 49.141 1.00 18.08 100 GLY A N 1
ATOM 854 C CA . GLY A 1 100 ? 25.974 -11.086 48.156 1.00 18.84 100 GLY A CA 1
ATOM 855 C C . GLY A 1 100 ? 25.752 -10.704 46.709 1.00 17.99 100 GLY A C 1
ATOM 856 O O . GLY A 1 100 ? 26.339 -11.318 45.812 1.00 19.29 100 GLY A O 1
ATOM 857 N N . PHE A 1 101 ? 24.890 -9.721 46.473 1.00 17.78 101 PHE A N 1
ATOM 858 C CA . PHE A 1 101 ? 24.637 -9.258 45.118 1.00 17.85 101 PHE A CA 1
ATOM 859 C C . PHE A 1 101 ? 25.702 -8.231 44.826 1.00 18.22 101 PHE A C 1
ATOM 860 O O . PHE A 1 101 ? 25.786 -7.198 45.490 1.00 21.54 101 PHE A O 1
ATOM 868 N N . LYS A 1 102 ? 26.517 -8.528 43.824 1.00 19.42 102 LYS A N 1
ATOM 869 C CA . LYS A 1 102 ? 27.607 -7.650 43.457 1.00 20.11 102 LYS A CA 1
ATOM 870 C C . LYS A 1 102 ? 27.344 -6.911 42.160 1.00 19.33 102 LYS A C 1
ATOM 871 O O . LYS A 1 102 ? 26.806 -7.477 41.208 1.00 19.84 102 LYS A O 1
ATOM 877 N N . GLU A 1 103 ? 27.734 -5.642 42.139 1.00 18.81 103 GLU A N 1
ATOM 878 C CA . GLU A 1 103 ? 27.555 -4.817 40.960 1.00 21.71 103 GLU A CA 1
ATOM 879 C C . GLU A 1 103 ? 28.322 -5.436 39.802 1.00 22.21 103 GLU A C 1
ATOM 880 O O . GLU A 1 103 ? 29.490 -5.810 39.939 1.00 21.71 103 GLU A O 1
ATOM 886 N N . VAL A 1 104 ? 27.649 -5.554 38.665 1.00 20.30 104 VAL A N 1
ATOM 887 C CA . VAL A 1 104 ? 28.254 -6.100 37.465 1.00 20.46 104 VAL A CA 1
ATOM 888 C C . VAL A 1 104 ? 28.675 -4.924 36.605 1.00 20.22 104 VAL A C 1
ATOM 889 O O . VAL A 1 104 ? 29.800 -4.868 36.110 1.00 20.83 104 VAL A O 1
ATOM 893 N N . LEU A 1 105 ? 27.764 -3.974 36.444 1.00 20.40 105 LEU A N 1
ATOM 894 C CA . LEU A 1 105 ? 28.039 -2.800 35.633 1.00 19.17 105 LEU A CA 1
ATOM 895 C C . LEU A 1 105 ? 27.015 -1.707 35.878 1.00 20.20 105 LEU A C 1
ATOM 896 O O . LEU A 1 105 ? 25.898 -1.973 36.331 1.00 18.54 105 LEU A O 1
ATOM 901 N N . LYS A 1 106 ? 27.415 -0.477 35.583 1.00 19.14 106 LYS A N 1
ATOM 902 C CA . LYS A 1 106 ? 26.544 0.674 35.717 1.00 21.85 106 LYS A CA 1
ATOM 903 C C . LYS A 1 106 ? 26.230 1.174 34.318 1.00 21.72 106 LYS A C 1
ATOM 904 O O . LYS A 1 106 ? 27.135 1.442 33.525 1.00 24.70 106 LYS A O 1
ATOM 910 N N . VAL A 1 107 ? 24.943 1.297 34.017 1.00 18.40 107 VAL A N 1
ATOM 911 C CA . VAL A 1 107 ? 24.510 1.762 32.710 1.00 17.03 107 VAL A CA 1
ATOM 912 C C . VAL A 1 107 ? 23.899 3.143 32.871 1.00 15.68 107 VAL A C 1
ATOM 913 O O . VAL A 1 107 ? 22.969 3.333 33.644 1.00 16.70 107 VAL A O 1
ATOM 917 N N . VAL A 1 108 ? 24.444 4.111 32.142 1.00 15.52 108 VAL A N 1
ATOM 918 C CA . VAL A 1 108 ? 23.962 5.483 32.216 1.00 15.27 108 VAL A CA 1
ATOM 919 C C . VAL A 1 108 ? 23.424 5.933 30.876 1.00 15.66 108 VAL A C 1
ATOM 920 O O . VAL A 1 108 ? 24.042 5.689 29.842 1.00 16.52 108 VAL A O 1
ATOM 924 N N . LYS A 1 109 ? 22.276 6.599 30.890 1.00 14.74 109 LYS A N 1
ATOM 925 C CA . LYS A 1 109 ? 21.698 7.069 29.645 1.00 14.72 109 LYS A CA 1
ATOM 926 C C . LYS A 1 109 ? 20.711 8.198 29.876 1.00 15.88 109 LYS A C 1
ATOM 927 O O . LYS A 1 109 ? 20.333 8.494 31.011 1.00 17.17 109 LYS A O 1
ATOM 933 N N . THR A 1 110 ? 20.320 8.844 28.785 1.00 16.78 110 THR A N 1
ATOM 934 C CA . THR A 1 110 ? 19.300 9.873 28.861 1.00 15.99 110 THR A CA 1
ATOM 935 C C . THR A 1 110 ? 18.167 9.236 28.074 1.00 17.62 110 THR A C 1
ATOM 936 O O . THR A 1 110 ? 18.408 8.442 27.162 1.00 18.27 110 THR A O 1
ATOM 940 N N . ARG A 1 111 ? 16.936 9.549 28.450 1.00 17.09 111 ARG A N 1
ATOM 941 C CA . ARG A 1 111 ? 15.784 8.963 27.788 1.00 18.68 111 ARG A CA 1
ATOM 942 C C . ARG A 1 111 ? 14.713 10.017 27.600 1.00 20.13 111 ARG A C 1
ATOM 943 O O . ARG A 1 111 ? 14.249 10.620 28.566 1.00 19.50 111 ARG A O 1
ATOM 951 N N . GLU A 1 112 ? 14.342 10.251 26.347 1.00 18.93 112 GLU A N 1
ATOM 952 C CA . GLU A 1 112 ? 13.294 11.217 26.043 1.00 18.53 112 GLU A CA 1
ATOM 953 C C . GLU A 1 112 ? 12.075 10.360 25.740 1.00 18.11 112 GLU A C 1
ATOM 954 O O . GLU A 1 112 ? 12.114 9.538 24.829 1.00 16.77 112 GLU A O 1
ATOM 960 N N . LYS A 1 113 ? 11.004 10.551 26.505 1.00 16.25 113 LYS A N 1
ATOM 961 C CA . LYS A 1 113 ? 9.783 9.771 26.330 1.00 15.73 113 LYS A CA 1
ATOM 962 C C . LYS A 1 113 ? 8.760 10.499 25.477 1.00 15.09 113 LYS A C 1
ATOM 963 O O . LYS A 1 113 ? 8.543 11.700 25.643 1.00 15.79 113 LYS A O 1
ATOM 969 N N . TYR A 1 114 ? 8.131 9.751 24.578 1.00 12.83 114 TYR A N 1
ATOM 970 C CA . TYR A 1 114 ? 7.121 10.283 23.674 1.00 14.27 114 TYR A CA 1
ATOM 971 C C . TYR A 1 114 ? 5.852 9.456 23.698 1.00 13.04 114 TYR A C 1
ATOM 972 O O . TYR A 1 114 ? 5.892 8.231 23.756 1.00 16.24 114 TYR A O 1
ATOM 981 N N . TYR A 1 115 ? 4.714 10.143 23.661 1.00 13.86 115 TYR A N 1
ATOM 982 C CA . TYR A 1 115 ? 3.415 9.486 23.647 1.00 13.94 115 TYR A CA 1
ATOM 983 C C . TYR A 1 115 ? 3.085 9.071 22.212 1.00 14.19 115 TYR A C 1
ATOM 984 O O . TYR A 1 115 ? 3.059 9.908 21.319 1.00 15.26 115 TYR A O 1
ATOM 993 N N . VAL A 1 116 ? 2.843 7.782 21.987 1.00 13.80 116 VAL A N 1
ATOM 994 C CA . VAL A 1 116 ? 2.504 7.300 20.647 1.00 14.12 116 VAL A CA 1
ATOM 995 C C . VAL A 1 116 ? 0.998 7.154 20.530 1.00 15.46 116 VAL A C 1
ATOM 996 O O . VAL A 1 116 ? 0.368 7.745 19.649 1.00 17.19 116 VAL A O 1
ATOM 1000 N N . GLU A 1 117 ? 0.432 6.343 21.412 1.00 14.92 117 GLU A N 1
ATOM 1001 C CA . GLU A 1 117 ? -1.006 6.140 21.464 1.00 18.14 117 GLU A CA 1
ATOM 1002 C C . GLU A 1 117 ? -1.336 5.667 22.862 1.00 16.53 117 GLU A C 1
ATOM 1003 O O . GLU A 1 117 ? -0.447 5.543 23.701 1.00 15.24 117 GLU A O 1
ATOM 1009 N N . LYS A 1 118 ? -2.606 5.419 23.139 1.00 16.68 118 LYS A N 1
ATOM 1010 C CA . LYS A 1 118 ? -2.957 5.021 24.484 1.00 18.37 118 LYS A CA 1
ATOM 1011 C C . LYS A 1 118 ? -2.184 3.789 24.919 1.00 17.62 118 LYS A C 1
ATOM 1012 O O . LYS A 1 118 ? -2.256 2.738 24.286 1.00 18.72 118 LYS A O 1
ATOM 1018 N N . GLY A 1 119 ? -1.425 3.940 25.995 1.00 17.90 119 GLY A N 1
ATOM 1019 C CA . GLY A 1 119 ? -0.664 2.823 26.517 1.00 17.05 119 GLY A CA 1
ATOM 1020 C C . GLY A 1 119 ? 0.575 2.454 25.732 1.00 19.13 119 GLY A C 1
ATOM 1021 O O . GLY A 1 119 ? 1.196 1.433 26.022 1.00 19.21 119 GLY A O 1
ATOM 1022 N N . VAL A 1 120 ? 0.938 3.265 24.744 1.00 15.48 120 VAL A N 1
ATOM 1023 C CA . VAL A 1 120 ? 2.135 2.988 23.947 1.00 15.83 120 VAL A CA 1
ATOM 1024 C C . VAL A 1 120 ? 3.074 4.180 24.012 1.00 15.39 120 VAL A C 1
ATOM 1025 O O . VAL A 1 120 ? 2.688 5.309 23.685 1.00 15.26 120 VAL A O 1
ATOM 1029 N N . THR A 1 121 ? 4.308 3.919 24.433 1.00 14.28 121 THR A N 1
ATOM 1030 C CA . THR A 1 121 ? 5.302 4.966 24.574 1.00 15.19 121 THR A CA 1
ATOM 1031 C C . THR A 1 121 ? 6.602 4.632 23.853 1.00 15.79 121 THR A C 1
ATOM 1032 O O . THR A 1 121 ? 7.013 3.478 23.799 1.00 15.48 121 THR A O 1
ATOM 1036 N N . ILE A 1 122 ? 7.237 5.659 23.308 1.00 14.89 122 ILE A N 1
ATOM 1037 C CA . ILE A 1 122 ? 8.513 5.503 22.622 1.00 13.96 122 ILE A CA 1
ATOM 1038 C C . ILE A 1 122 ? 9.565 6.277 23.395 1.00 15.34 122 ILE A C 1
ATOM 1039 O O . ILE A 1 122 ? 9.296 7.361 23.904 1.00 15.12 122 ILE A O 1
ATOM 1044 N N . THR A 1 123 ? 10.768 5.727 23.492 1.00 14.02 123 THR A N 1
ATOM 1045 C CA . THR A 1 123 ? 11.820 6.451 24.177 1.00 15.83 123 THR A CA 1
ATOM 1046 C C . THR A 1 123 ? 13.037 6.576 23.287 1.00 16.08 123 THR A C 1
ATOM 1047 O O . THR A 1 123 ? 13.397 5.639 22.572 1.00 18.06 123 THR A O 1
ATOM 1051 N N . LEU A 1 124 ? 13.643 7.755 23.302 1.00 13.28 124 LEU A N 1
ATOM 1052 C CA . LEU A 1 124 ? 14.851 7.989 22.526 1.00 14.58 124 LEU A CA 1
ATOM 1053 C C . LEU A 1 124 ? 15.945 7.901 23.573 1.00 15.76 124 LEU A C 1
ATOM 1054 O O . LEU A 1 124 ? 16.010 8.728 24.481 1.00 16.54 124 LEU A O 1
ATOM 1059 N N . ASP A 1 125 ? 16.788 6.881 23.451 1.00 14.86 125 ASP A N 1
ATOM 1060 C CA . ASP A 1 125 ? 17.855 6.658 24.419 1.00 15.55 125 ASP A CA 1
ATOM 1061 C C . ASP A 1 125 ? 19.246 6.994 23.912 1.00 13.50 125 ASP A C 1
ATOM 1062 O O . ASP A 1 125 ? 19.626 6.598 22.820 1.00 16.63 125 ASP A O 1
ATOM 1067 N N . GLU A 1 126 ? 20.001 7.734 24.719 1.00 13.87 126 GLU A N 1
ATOM 1068 C CA . GLU A 1 126 ? 21.389 8.063 24.396 1.00 14.35 126 GLU A CA 1
ATOM 1069 C C . GLU A 1 126 ? 22.128 7.360 25.522 1.00 12.94 126 GLU A C 1
ATOM 1070 O O . GLU A 1 126 ? 22.185 7.864 26.638 1.00 14.16 126 GLU A O 1
ATOM 1076 N N . VAL A 1 127 ? 22.681 6.190 25.223 1.00 12.68 127 VAL A N 1
ATOM 1077 C CA . VAL A 1 127 ? 23.355 5.374 26.226 1.00 14.60 127 VAL A CA 1
ATOM 1078 C C . VAL A 1 127 ? 24.858 5.567 26.217 1.00 14.09 127 VAL A C 1
ATOM 1079 O O . VAL A 1 127 ? 25.507 5.384 25.190 1.00 16.13 127 VAL A O 1
ATOM 1083 N N . GLU A 1 128 ? 25.403 5.934 27.371 1.00 14.47 128 GLU A N 1
ATOM 1084 C CA . GLU A 1 128 ? 26.843 6.139 27.490 1.00 16.35 128 GLU A CA 1
ATOM 1085 C C . GLU A 1 128 ? 27.561 4.834 27.160 1.00 16.83 128 GLU A C 1
ATOM 1086 O O . GLU A 1 128 ? 27.205 3.764 27.667 1.00 17.24 128 GLU A O 1
ATOM 1092 N N . GLY A 1 129 ? 28.556 4.925 26.285 1.00 16.66 129 GLY A N 1
ATOM 1093 C CA . GLY A 1 129 ? 29.310 3.745 25.909 1.00 17.46 129 GLY A CA 1
ATOM 1094 C C . GLY A 1 129 ? 28.701 2.891 24.813 1.00 19.26 129 GLY A C 1
ATOM 1095 O O . GLY A 1 129 ? 29.321 1.916 24.391 1.00 19.93 129 GLY A O 1
ATOM 1096 N N . LEU A 1 130 ? 27.497 3.235 24.355 1.00 17.88 130 LEU A N 1
ATOM 1097 C CA . LEU A 1 130 ? 26.838 2.472 23.295 1.00 19.09 130 LEU A CA 1
ATOM 1098 C C . LEU A 1 130 ? 26.297 3.336 22.163 1.00 21.17 130 LEU A C 1
ATOM 1099 O O . LEU A 1 130 ? 26.466 3.001 20.990 1.00 25.40 130 LEU A O 1
ATOM 1104 N N . GLY A 1 131 ? 25.638 4.439 22.505 1.00 18.30 131 GLY A N 1
ATOM 1105 C CA . GLY A 1 131 ? 25.099 5.306 21.475 1.00 17.98 131 GLY A CA 1
ATOM 1106 C C . GLY A 1 131 ? 23.593 5.451 21.528 1.00 17.42 131 GLY A C 1
ATOM 1107 O O . GLY A 1 131 ? 22.973 5.232 22.568 1.00 17.01 131 GLY A O 1
ATOM 1108 N N . LYS A 1 132 ? 23.004 5.808 20.393 1.00 17.44 132 LYS A N 1
ATOM 1109 C CA . LYS A 1 132 ? 21.563 6.021 20.297 1.00 17.12 132 LYS A CA 1
ATOM 1110 C C . LYS A 1 132 ? 20.712 4.793 19.991 1.00 16.33 132 LYS A C 1
ATOM 1111 O O . LYS A 1 132 ? 21.032 3.990 19.112 1.00 16.76 132 LYS A O 1
ATOM 1117 N N . PHE A 1 133 ? 19.614 4.671 20.728 1.00 15.82 133 PHE A N 1
ATOM 1118 C CA . PHE A 1 133 ? 18.663 3.583 20.545 1.00 15.27 133 PHE A CA 1
ATOM 1119 C C . PHE A 1 133 ? 17.265 4.155 20.676 1.00 16.85 133 PHE A C 1
ATOM 1120 O O . PHE A 1 133 ? 17.076 5.275 21.156 1.00 16.08 133 PHE A O 1
ATOM 1128 N N . ILE A 1 134 ? 16.292 3.372 20.237 1.00 17.32 134 ILE A N 1
ATOM 1129 C CA . ILE A 1 134 ? 14.905 3.764 20.354 1.00 16.76 134 ILE A CA 1
ATOM 1130 C C . ILE A 1 134 ? 14.157 2.552 20.880 1.00 18.43 134 ILE A C 1
ATOM 1131 O O . ILE A 1 134 ? 14.339 1.427 20.405 1.00 18.21 134 ILE A O 1
ATOM 1136 N N . GLU A 1 135 ? 13.343 2.776 21.900 1.00 15.77 135 GLU A N 1
ATOM 1137 C CA . GLU A 1 135 ? 12.570 1.697 22.475 1.00 17.89 135 GLU A CA 1
ATOM 1138 C C . GLU A 1 135 ? 11.106 2.055 22.380 1.00 15.70 135 GLU A C 1
ATOM 1139 O O . GLU A 1 135 ? 10.751 3.230 22.273 1.00 18.65 135 GLU A O 1
ATOM 1145 N N . ILE A 1 136 ? 10.271 1.028 22.374 1.00 16.35 136 ILE A N 1
ATOM 1146 C CA . ILE A 1 136 ? 8.831 1.210 22.341 1.00 16.17 136 ILE A CA 1
ATOM 1147 C C . ILE A 1 136 ? 8.240 0.141 23.246 1.00 17.68 136 ILE A C 1
ATOM 1148 O O . ILE A 1 136 ? 8.732 -0.993 23.300 1.00 16.99 136 ILE A O 1
ATOM 1153 N N . GLU A 1 137 ? 7.198 0.503 23.981 1.00 15.69 137 GLU A N 1
ATOM 1154 C CA . GLU A 1 137 ? 6.576 -0.435 24.898 1.00 19.46 137 GLU A CA 1
ATOM 1155 C C . GLU A 1 137 ? 5.088 -0.220 25.064 1.00 20.03 137 GLU A C 1
ATOM 1156 O O . GLU A 1 137 ? 4.571 0.881 24.855 1.00 19.13 137 GLU A O 1
ATOM 1162 N N . THR A 1 138 ? 4.413 -1.293 25.455 1.00 20.04 138 THR A N 1
ATOM 1163 C CA . THR A 1 138 ? 2.984 -1.268 25.712 1.00 20.50 138 THR A CA 1
ATOM 1164 C C . THR A 1 138 ? 2.675 -2.466 26.592 1.00 22.96 138 THR A C 1
ATOM 1165 O O . THR A 1 138 ? 3.379 -3.477 26.541 1.00 22.18 138 THR A O 1
ATOM 1169 N N . LEU A 1 139 ? 1.633 -2.350 27.405 1.00 22.22 139 LEU A N 1
ATOM 1170 C CA . LEU A 1 139 ? 1.247 -3.433 28.299 1.00 24.07 139 LEU A CA 1
ATOM 1171 C C . LEU A 1 139 ? 0.163 -4.312 27.697 1.00 25.27 139 LEU A C 1
ATOM 1172 O O . LEU A 1 139 ? -0.697 -3.839 26.955 1.00 25.87 139 LEU A O 1
ATOM 1177 N N . VAL A 1 140 ? 0.226 -5.602 28.018 1.00 26.22 140 VAL A N 1
ATOM 1178 C CA . VAL A 1 140 ? -0.751 -6.579 27.552 1.00 27.01 140 VAL A CA 1
ATOM 1179 C C . VAL A 1 140 ? -1.077 -7.454 28.754 1.00 28.35 140 VAL A C 1
ATOM 1180 O O . VAL A 1 140 ? -0.233 -7.656 29.623 1.00 28.51 140 VAL A O 1
ATOM 1184 N N . LYS A 1 141 ? -2.295 -7.978 28.808 1.00 30.04 141 LYS A N 1
ATOM 1185 C CA . LYS A 1 141 ? -2.685 -8.798 29.944 1.00 32.23 141 LYS A CA 1
ATOM 1186 C C . LYS A 1 141 ? -2.182 -10.235 29.866 1.00 31.96 141 LYS A C 1
ATOM 1187 O O . LYS A 1 141 ? -1.582 -10.737 30.815 1.00 32.44 141 LYS A O 1
ATOM 1193 N N . GLU A 1 142 ? -2.412 -10.890 28.733 1.00 31.80 142 GLU A N 1
ATOM 1194 C CA . GLU A 1 142 ? -1.997 -12.277 28.572 1.00 31.37 142 GLU A CA 1
ATOM 1195 C C . GLU A 1 142 ? -0.750 -12.486 27.722 1.00 30.44 142 GLU A C 1
ATOM 1196 O O . GLU A 1 142 ? -0.446 -11.703 26.826 1.00 29.53 142 GLU A O 1
ATOM 1202 N N . LYS A 1 143 ? -0.035 -13.564 28.020 1.00 29.14 143 LYS A N 1
ATOM 1203 C CA . LYS A 1 143 ? 1.178 -13.910 27.301 1.00 28.55 143 LYS A CA 1
ATOM 1204 C C . LYS A 1 143 ? 0.887 -14.105 25.815 1.00 26.84 143 LYS A C 1
ATOM 1205 O O . LYS A 1 143 ? 1.702 -13.750 24.965 1.00 25.29 143 LYS A O 1
ATOM 1211 N N . ASP A 1 144 ? -0.280 -14.661 25.499 1.00 26.73 144 ASP A N 1
ATOM 1212 C CA . ASP A 1 144 ? -0.619 -14.937 24.106 1.00 27.39 144 ASP A CA 1
ATOM 1213 C C . ASP A 1 144 ? -0.993 -13.672 23.333 1.00 27.41 144 ASP A C 1
ATOM 1214 O O . ASP A 1 144 ? -1.211 -13.690 22.127 1.00 28.59 144 ASP A O 1
ATOM 1219 N N . GLU A 1 145 ? -1.118 -12.556 24.082 1.00 27.49 145 GLU A N 1
ATOM 1220 C CA . GLU A 1 145 ? -1.364 -11.279 23.429 1.00 27.71 145 GLU A CA 1
ATOM 1221 C C . GLU A 1 145 ? -0.055 -10.583 23.034 1.00 25.94 145 GLU A C 1
ATOM 1222 O O . GLU A 1 145 ? -0.047 -9.577 22.347 1.00 23.48 145 GLU A O 1
ATOM 1228 N N . ILE A 1 146 ? 1.079 -11.138 23.518 1.00 23.65 146 ILE A N 1
ATOM 1229 C CA . ILE A 1 146 ? 2.376 -10.513 23.230 1.00 23.84 146 ILE A CA 1
ATOM 1230 C C . ILE A 1 146 ? 2.700 -10.487 21.729 1.00 25.21 146 ILE A C 1
ATOM 1231 O O . ILE A 1 146 ? 3.131 -9.487 21.169 1.00 24.15 146 ILE A O 1
ATOM 1236 N N . PRO A 1 147 ? 2.502 -11.608 21.013 1.00 25.13 147 PRO A N 1
ATOM 1237 C CA . PRO A 1 147 ? 2.803 -11.613 19.580 1.00 25.27 147 PRO A CA 1
ATOM 1238 C C . PRO A 1 147 ? 2.144 -10.474 18.802 1.00 23.77 147 PRO A C 1
ATOM 1239 O O . PRO A 1 147 ? 2.805 -9.797 18.019 1.00 25.08 147 PRO A O 1
ATOM 1243 N N . GLU A 1 148 ? 0.850 -10.261 19.023 1.00 24.92 148 GLU A N 1
ATOM 1244 C CA . GLU A 1 148 ? 0.125 -9.190 18.336 1.00 26.79 148 GLU A CA 1
ATOM 1245 C C . GLU A 1 148 ? 0.723 -7.824 18.666 1.00 26.24 148 GLU A C 1
ATOM 1246 O O . GLU A 1 148 ? 0.938 -6.995 17.777 1.00 23.60 148 GLU A O 1
ATOM 1252 N N . ALA A 1 149 ? 0.976 -7.595 19.952 1.00 22.62 149 ALA A N 1
ATOM 1253 C CA . ALA A 1 149 ? 1.542 -6.327 20.404 1.00 21.73 149 ALA A CA 1
ATOM 1254 C C . ALA A 1 149 ? 2.916 -6.092 19.793 1.00 19.88 149 ALA A C 1
ATOM 1255 O O . ALA A 1 149 ? 3.239 -4.978 19.393 1.00 20.06 149 ALA A O 1
ATOM 1257 N N . VAL A 1 150 ? 3.728 -7.142 19.734 1.00 19.58 150 VAL A N 1
ATOM 1258 C CA . VAL A 1 150 ? 5.057 -7.023 19.166 1.00 21.13 150 VAL A CA 1
ATOM 1259 C C . VAL A 1 150 ? 4.949 -6.587 17.713 1.00 21.72 150 VAL A C 1
ATOM 1260 O O . VAL A 1 150 ? 5.671 -5.704 17.270 1.00 20.65 150 VAL A O 1
ATOM 1264 N N . GLU A 1 151 ? 4.033 -7.202 16.972 1.00 23.91 151 GLU A N 1
ATOM 1265 C CA . GLU A 1 151 ? 3.849 -6.853 15.570 1.00 24.02 151 GLU A CA 1
ATOM 1266 C C . GLU A 1 151 ? 3.448 -5.388 15.439 1.00 21.80 151 GLU A C 1
ATOM 1267 O O . GLU A 1 151 ? 3.951 -4.666 14.577 1.00 21.44 151 GLU A O 1
ATOM 1273 N N . LYS A 1 152 ? 2.553 -4.950 16.314 1.00 19.61 152 LYS A N 1
ATOM 1274 C CA . LYS A 1 152 ? 2.082 -3.574 16.298 1.00 20.18 152 LYS A CA 1
ATOM 1275 C C . LYS A 1 152 ? 3.221 -2.601 16.585 1.00 19.67 152 LYS A C 1
ATOM 1276 O O . LYS A 1 152 ? 3.395 -1.602 15.886 1.00 19.97 152 LYS A O 1
ATOM 1282 N N . LEU A 1 153 ? 4.000 -2.896 17.618 1.00 18.83 153 LEU A N 1
ATOM 1283 C CA . LEU A 1 153 ? 5.107 -2.022 17.978 1.00 19.44 153 LEU A CA 1
ATOM 1284 C C . LEU A 1 153 ? 6.241 -2.047 16.963 1.00 17.61 153 LEU A C 1
ATOM 1285 O O . LEU A 1 153 ? 6.863 -1.018 16.692 1.00 18.15 153 LEU A O 1
ATOM 1290 N N . GLU A 1 154 ? 6.510 -3.218 16.392 1.00 19.14 154 GLU A N 1
ATOM 1291 C CA . GLU A 1 154 ? 7.569 -3.314 15.406 1.00 21.08 154 GLU A CA 1
ATOM 1292 C C . GLU A 1 154 ? 7.190 -2.445 14.214 1.00 20.13 154 GLU A C 1
ATOM 1293 O O . GLU A 1 154 ? 8.034 -1.761 13.647 1.00 19.19 154 GLU A O 1
ATOM 1299 N N . LYS A 1 155 ? 5.911 -2.468 13.845 1.00 20.93 155 LYS A N 1
ATOM 1300 C CA . LYS A 1 155 ? 5.442 -1.664 12.719 1.00 21.64 155 LYS A CA 1
ATOM 1301 C C . LYS A 1 155 ? 5.649 -0.175 12.976 1.00 19.29 155 LYS A C 1
ATOM 1302 O O . LYS A 1 155 ? 6.112 0.558 12.104 1.00 18.91 155 LYS A O 1
ATOM 1308 N N . ILE A 1 156 ? 5.316 0.275 14.183 1.00 18.53 156 ILE A N 1
ATOM 1309 C CA . ILE A 1 156 ? 5.484 1.680 14.535 1.00 17.02 156 ILE A CA 1
ATOM 1310 C C . ILE A 1 156 ? 6.945 2.109 14.402 1.00 16.50 156 ILE A C 1
ATOM 1311 O O . ILE A 1 156 ? 7.241 3.156 13.828 1.00 18.00 156 ILE A O 1
ATOM 1316 N N . LEU A 1 157 ? 7.860 1.297 14.922 1.00 17.03 157 LEU A N 1
ATOM 1317 C CA . LEU A 1 157 ? 9.277 1.629 14.832 1.00 16.86 157 LEU A CA 1
ATOM 1318 C C . LEU A 1 157 ? 9.803 1.602 13.399 1.00 17.01 157 LEU A C 1
ATOM 1319 O O . LEU A 1 157 ? 10.569 2.479 13.001 1.00 17.08 157 LEU A O 1
ATOM 1324 N N . ARG A 1 158 ? 9.388 0.608 12.623 1.00 20.02 158 ARG A N 1
ATOM 1325 C CA . ARG A 1 158 ? 9.851 0.528 11.244 1.00 20.48 158 ARG A CA 1
ATOM 1326 C C . ARG A 1 158 ? 9.329 1.713 10.440 1.00 20.20 158 ARG A C 1
ATOM 1327 O O . ARG A 1 158 ? 10.008 2.212 9.539 1.00 20.20 158 ARG A O 1
ATOM 1335 N N . GLU A 1 159 ? 8.137 2.190 10.784 1.00 20.87 159 GLU A N 1
ATOM 1336 C CA . GLU A 1 159 ? 7.570 3.333 10.084 1.00 21.90 159 GLU A CA 1
ATOM 1337 C C . GLU A 1 159 ? 8.334 4.611 10.415 1.00 22.71 159 GLU A C 1
ATOM 1338 O O . GLU A 1 159 ? 8.203 5.621 9.718 1.00 24.71 159 GLU A O 1
ATOM 1344 N N . LEU A 1 160 ? 9.134 4.563 11.477 1.00 21.50 160 LEU A N 1
ATOM 1345 C CA . LEU A 1 160 ? 9.937 5.709 11.890 1.00 22.10 160 LEU A CA 1
ATOM 1346 C C . LEU A 1 160 ? 11.342 5.643 11.305 1.00 22.91 160 LEU A C 1
ATOM 1347 O O . LEU A 1 160 ? 12.106 6.603 11.393 1.00 24.15 160 LEU A O 1
ATOM 1352 N N . GLY A 1 161 ? 11.682 4.504 10.715 1.00 23.79 161 GLY A N 1
ATOM 1353 C CA . GLY A 1 161 ? 12.993 4.356 10.117 1.00 24.04 161 GLY A CA 1
ATOM 1354 C C . GLY A 1 161 ? 13.902 3.348 10.791 1.00 25.16 161 GLY A C 1
ATOM 1355 O O . GLY A 1 161 ? 15.039 3.152 10.359 1.00 24.30 161 GLY A O 1
ATOM 1356 N N . VAL A 1 162 ? 13.417 2.703 11.845 1.00 24.14 162 VAL A N 1
ATOM 1357 C CA . VAL A 1 162 ? 14.221 1.713 12.552 1.00 25.19 162 VAL A CA 1
ATOM 1358 C C . VAL A 1 162 ? 14.386 0.469 11.686 1.00 26.23 162 VAL A C 1
ATOM 1359 O O . VAL A 1 162 ? 13.403 -0.100 11.214 1.00 24.88 162 VAL A O 1
ATOM 1363 N N . GLU A 1 163 ? 15.633 0.047 11.491 1.00 27.50 163 GLU A N 1
ATOM 1364 C CA . GLU A 1 163 ? 15.936 -1.118 10.661 1.00 29.28 163 GLU A CA 1
ATOM 1365 C C . GLU A 1 163 ? 16.546 -2.284 11.427 1.00 29.92 163 GLU A C 1
ATOM 1366 O O . GLU A 1 163 ? 16.233 -3.444 11.161 1.00 28.72 163 GLU A O 1
ATOM 1372 N N . LYS A 1 164 ? 17.432 -1.979 12.368 1.00 29.30 164 LYS A N 1
ATOM 1373 C CA . LYS A 1 164 ? 18.075 -3.023 13.144 1.00 30.54 164 LYS A CA 1
ATOM 1374 C C . LYS A 1 164 ? 17.558 -3.092 14.568 1.00 28.66 164 LYS A C 1
ATOM 1375 O O . LYS A 1 164 ? 17.764 -2.182 15.369 1.00 30.29 164 LYS A O 1
ATOM 1381 N N . PHE A 1 165 ? 16.871 -4.185 14.865 1.00 28.34 165 PHE A N 1
ATOM 1382 C CA . PHE A 1 165 ? 16.308 -4.416 16.181 1.00 28.98 165 PHE A CA 1
ATOM 1383 C C . PHE A 1 165 ? 17.312 -5.137 17.065 1.00 28.88 165 PHE A C 1
ATOM 1384 O O . PHE A 1 165 ? 18.226 -5.806 16.573 1.00 29.98 165 PHE A O 1
ATOM 1392 N N . GLU A 1 166 ? 17.137 -4.999 18.373 1.00 27.10 166 GLU A N 1
ATOM 1393 C CA . GLU A 1 166 ? 18.072 -5.609 19.325 1.00 25.36 166 GLU A CA 1
ATOM 1394 C C . GLU A 1 166 ? 17.350 -6.140 20.573 1.00 25.23 166 GLU A C 1
ATOM 1395 O O . GLU A 1 166 ? 16.705 -5.416 21.319 1.00 24.44 166 GLU A O 1
ATOM 1401 N N . ARG A 1 167 ? 17.446 -7.475 20.767 1.00 21.60 167 ARG A N 1
ATOM 1402 C CA . ARG A 1 167 ? 16.842 -8.071 21.956 1.00 22.98 167 ARG A CA 1
ATOM 1403 C C . ARG A 1 167 ? 17.811 -8.063 23.140 1.00 20.77 167 ARG A C 1
ATOM 1404 O O . ARG A 1 167 ? 17.454 -8.342 24.281 1.00 22.19 167 ARG A O 1
ATOM 1412 N N . ARG A 1 168 ? 19.098 -7.820 22.837 1.00 20.82 168 ARG A N 1
ATOM 1413 C CA . ARG A 1 168 ? 20.070 -7.750 23.915 1.00 22.06 168 ARG A CA 1
ATOM 1414 C C . ARG A 1 168 ? 19.920 -6.438 24.680 1.00 20.59 168 ARG A C 1
ATOM 1415 O O . ARG A 1 168 ? 19.725 -5.375 24.111 1.00 22.19 168 ARG A O 1
ATOM 1423 N N . SER A 1 169 ? 20.008 -6.559 25.994 1.00 19.61 169 SER A N 1
ATOM 1424 C CA . SER A 1 169 ? 19.893 -5.419 26.882 1.00 19.24 169 SER A CA 1
ATOM 1425 C C . SER A 1 169 ? 21.139 -4.561 26.759 1.00 18.00 169 SER A C 1
ATOM 1426 O O . SER A 1 169 ? 22.183 -5.018 26.275 1.00 17.70 169 SER A O 1
ATOM 1429 N N . TYR A 1 170 ? 21.035 -3.315 27.201 1.00 16.95 170 TYR A N 1
ATOM 1430 C CA . TYR A 1 170 ? 22.191 -2.435 27.160 1.00 16.09 170 TYR A CA 1
ATOM 1431 C C . TYR A 1 170 ? 23.293 -3.069 27.996 1.00 16.72 170 TYR A C 1
ATOM 1432 O O . TYR A 1 170 ? 24.470 -2.990 27.646 1.00 16.07 170 TYR A O 1
ATOM 1441 N N . LEU A 1 171 ? 22.906 -3.700 29.102 1.00 16.94 171 LEU A N 1
ATOM 1442 C CA . LEU A 1 171 ? 23.871 -4.355 29.975 1.00 18.12 171 LEU A CA 1
ATOM 1443 C C . LEU A 1 171 ? 24.662 -5.399 29.196 1.00 18.28 171 LEU A C 1
ATOM 1444 O O . LEU A 1 171 ? 25.892 -5.418 29.245 1.00 18.85 171 LEU A O 1
ATOM 1449 N N . GLU A 1 172 ? 23.953 -6.265 28.481 1.00 17.09 172 GLU A N 1
ATOM 1450 C CA . GLU A 1 172 ? 24.609 -7.312 27.700 1.00 18.32 172 GLU A CA 1
ATOM 1451 C C . GLU A 1 172 ? 25.521 -6.732 26.630 1.00 16.80 172 GLU A C 1
ATOM 1452 O O . GLU A 1 172 ? 26.617 -7.241 26.386 1.00 15.64 172 GLU A O 1
ATOM 1458 N N . LEU A 1 173 ? 25.055 -5.674 25.984 1.00 14.69 173 LEU A N 1
ATOM 1459 C CA . LEU A 1 173 ? 25.828 -5.026 24.940 1.00 15.66 173 LEU A CA 1
ATOM 1460 C C . LEU A 1 173 ? 27.093 -4.420 25.530 1.00 15.25 173 LEU A C 1
ATOM 1461 O O . LEU A 1 173 ? 28.170 -4.521 24.942 1.00 15.61 173 LEU A O 1
ATOM 1466 N N . LEU A 1 174 ? 26.971 -3.799 26.697 1.00 15.71 174 LEU A N 1
ATOM 1467 C CA . LEU A 1 174 ? 28.143 -3.198 27.313 1.00 14.97 174 LEU A CA 1
ATOM 1468 C C . LEU A 1 174 ? 29.107 -4.269 27.815 1.00 16.05 174 LEU A C 1
ATOM 1469 O O . LEU A 1 174 ? 30.315 -4.093 27.727 1.00 16.91 174 LEU A O 1
ATOM 1474 N N . LEU A 1 175 ? 28.582 -5.382 28.315 1.00 15.89 175 LEU A N 1
ATOM 1475 C CA . LEU A 1 175 ? 29.453 -6.444 28.820 1.00 17.24 175 LEU A CA 1
ATOM 1476 C C . LEU A 1 175 ? 30.288 -7.068 27.718 1.00 19.11 175 LEU A C 1
ATOM 1477 O O . LEU A 1 175 ? 31.426 -7.498 27.947 1.00 20.28 175 LEU A O 1
ATOM 1482 N N . GLU A 1 176 ? 29.726 -7.112 26.519 1.00 18.37 176 GLU A N 1
ATOM 1483 C CA . GLU A 1 176 ? 30.433 -7.679 25.381 1.00 21.19 176 GLU A CA 1
ATOM 1484 C C . GLU A 1 176 ? 31.671 -6.851 25.068 1.00 22.44 176 GLU A C 1
ATOM 1485 O O . GLU A 1 176 ? 32.685 -7.381 24.618 1.00 23.98 176 GLU A O 1
ATOM 1491 N N . LYS A 1 177 ? 31.578 -5.549 25.319 1.00 21.93 177 LYS A N 1
ATOM 1492 C CA . LYS A 1 177 ? 32.668 -4.622 25.040 1.00 23.80 177 LYS A CA 1
ATOM 1493 C C . LYS A 1 177 ? 33.666 -4.440 26.180 1.00 24.72 177 LYS A C 1
ATOM 1494 O O . LYS A 1 177 ? 34.528 -3.564 26.125 1.00 24.58 177 LYS A O 1
ATOM 1500 N N . ARG A 1 178 ? 33.548 -5.274 27.208 1.00 25.83 178 ARG A N 1
ATOM 1501 C CA . ARG A 1 178 ? 34.451 -5.215 28.352 1.00 28.86 178 ARG A CA 1
ATOM 1502 C C . ARG A 1 178 ? 35.779 -5.876 28.008 1.00 30.17 178 ARG A C 1
ATOM 1503 O O . ARG A 1 178 ? 36.832 -5.319 28.388 1.00 32.05 178 ARG A O 1
ATOM 1511 N N . GLU B 1 3 ? 23.812 -0.672 69.069 1.00 51.13 3 GLU B N 1
ATOM 1512 C CA . GLU B 1 3 ? 22.608 -1.335 69.659 1.00 50.35 3 GLU B CA 1
ATOM 1513 C C . GLU B 1 3 ? 22.951 -2.499 70.600 1.00 49.44 3 GLU B C 1
ATOM 1514 O O . GLU B 1 3 ? 23.141 -3.643 70.176 1.00 49.55 3 GLU B O 1
ATOM 1520 N N . VAL B 1 4 ? 23.027 -2.193 71.889 1.00 47.56 4 VAL B N 1
ATOM 1521 C CA . VAL B 1 4 ? 23.313 -3.209 72.887 1.00 46.11 4 VAL B CA 1
ATOM 1522 C C . VAL B 1 4 ? 21.966 -3.753 73.349 1.00 45.29 4 VAL B C 1
ATOM 1523 O O . VAL B 1 4 ? 21.144 -3.009 73.883 1.00 44.11 4 VAL B O 1
ATOM 1527 N N . GLU B 1 5 ? 21.735 -5.043 73.134 1.00 44.32 5 GLU B N 1
ATOM 1528 C CA . GLU B 1 5 ? 20.465 -5.648 73.517 1.00 44.07 5 GLU B CA 1
ATOM 1529 C C . GLU B 1 5 ? 20.620 -6.961 74.276 1.00 42.01 5 GLU B C 1
ATOM 1530 O O . GLU B 1 5 ? 21.532 -7.743 74.016 1.00 43.07 5 GLU B O 1
ATOM 1536 N N . LEU B 1 6 ? 19.721 -7.186 75.229 1.00 39.24 6 LEU B N 1
ATOM 1537 C CA . LEU B 1 6 ? 19.719 -8.406 76.031 1.00 36.60 6 LEU B CA 1
ATOM 1538 C C . LEU B 1 6 ? 18.297 -8.952 76.083 1.00 35.22 6 LEU B C 1
ATOM 1539 O O . LEU B 1 6 ? 17.330 -8.195 75.969 1.00 34.54 6 LEU B O 1
ATOM 1544 N N . LYS B 1 7 ? 18.170 -10.263 76.253 1.00 32.24 7 LYS B N 1
ATOM 1545 C CA . LYS B 1 7 ? 16.858 -10.887 76.325 1.00 30.35 7 LYS B CA 1
ATOM 1546 C C . LYS B 1 7 ? 16.789 -11.915 77.441 1.00 29.91 7 LYS B C 1
ATOM 1547 O O . LYS B 1 7 ? 17.755 -12.634 77.705 1.00 29.56 7 LYS B O 1
ATOM 1553 N N . GLY B 1 8 ? 15.636 -11.980 78.096 1.00 28.45 8 GLY B N 1
ATOM 1554 C CA . GLY B 1 8 ? 15.462 -12.937 79.169 1.00 27.44 8 GLY B CA 1
ATOM 1555 C C . GLY B 1 8 ? 14.090 -13.576 79.166 1.00 27.49 8 GLY B C 1
ATOM 1556 O O . GLY B 1 8 ? 13.137 -13.032 78.600 1.00 26.53 8 GLY B O 1
ATOM 1557 N N . TYR B 1 9 ? 13.994 -14.749 79.779 1.00 26.99 9 TYR B N 1
ATOM 1558 C CA . TYR B 1 9 ? 12.726 -15.454 79.887 1.00 26.63 9 TYR B CA 1
ATOM 1559 C C . TYR B 1 9 ? 11.866 -14.670 80.865 1.00 26.98 9 TYR B C 1
ATOM 1560 O O . TYR B 1 9 ? 12.346 -14.232 81.910 1.00 27.93 9 TYR B O 1
ATOM 1569 N N . ALA B 1 10 ? 10.596 -14.484 80.525 1.00 25.01 10 ALA B N 1
ATOM 1570 C CA . ALA B 1 10 ? 9.706 -13.729 81.394 1.00 25.34 10 ALA B CA 1
ATOM 1571 C C . ALA B 1 10 ? 8.459 -14.510 81.773 1.00 25.13 10 ALA B C 1
ATOM 1572 O O . ALA B 1 10 ? 8.325 -15.693 81.466 1.00 26.36 10 ALA B O 1
ATOM 1574 N N . ASN B 1 11 ? 7.547 -13.826 82.447 1.00 25.51 11 ASN B N 1
ATOM 1575 C CA . ASN B 1 11 ? 6.299 -14.424 82.884 1.00 26.72 11 ASN B CA 1
ATOM 1576 C C . ASN B 1 11 ? 5.360 -13.280 83.230 1.00 26.99 11 ASN B C 1
ATOM 1577 O O . ASN B 1 11 ? 5.737 -12.118 83.104 1.00 27.29 11 ASN B O 1
ATOM 1582 N N . ASP B 1 12 ? 4.150 -13.605 83.666 1.00 27.52 12 ASP B N 1
ATOM 1583 C CA . ASP B 1 12 ? 3.171 -12.582 84.010 1.00 29.39 12 ASP B CA 1
ATOM 1584 C C . ASP B 1 12 ? 3.683 -11.610 85.067 1.00 27.98 12 ASP B C 1
ATOM 1585 O O . ASP B 1 12 ? 3.468 -10.405 84.961 1.00 28.19 12 ASP B O 1
ATOM 1590 N N . GLU B 1 13 ? 4.361 -12.136 86.082 1.00 28.12 13 GLU B N 1
ATOM 1591 C CA . GLU B 1 13 ? 4.883 -11.299 87.159 1.00 27.92 13 GLU B CA 1
ATOM 1592 C C . GLU B 1 13 ? 5.884 -10.265 86.654 1.00 25.88 13 GLU B C 1
ATOM 1593 O O . GLU B 1 13 ? 5.781 -9.081 86.978 1.00 24.70 13 GLU B O 1
ATOM 1599 N N . ILE B 1 14 ? 6.846 -10.715 85.858 1.00 23.39 14 ILE B N 1
ATOM 1600 C CA . ILE B 1 14 ? 7.862 -9.824 85.306 1.00 22.66 14 ILE B CA 1
ATOM 1601 C C . ILE B 1 14 ? 7.191 -8.762 84.436 1.00 21.60 14 ILE B C 1
ATOM 1602 O O . ILE B 1 14 ? 7.519 -7.574 84.522 1.00 19.13 14 ILE B O 1
ATOM 1607 N N . PHE B 1 15 ? 6.244 -9.193 83.607 1.00 21.65 15 PHE B N 1
ATOM 1608 C CA . PHE B 1 15 ? 5.514 -8.272 82.743 1.00 20.77 15 PHE B CA 1
ATOM 1609 C C . PHE B 1 15 ? 4.814 -7.215 83.584 1.00 20.88 15 PHE B C 1
ATOM 1610 O O . PHE B 1 15 ? 4.873 -6.026 83.282 1.00 20.40 15 PHE B O 1
ATOM 1618 N N . GLU B 1 16 ? 4.152 -7.661 84.644 1.00 22.69 16 GLU B N 1
ATOM 1619 C CA . GLU B 1 16 ? 3.438 -6.754 85.528 1.00 24.92 16 GLU B CA 1
ATOM 1620 C C . GLU B 1 16 ? 4.385 -5.735 86.158 1.00 23.29 16 GLU B C 1
ATOM 1621 O O . GLU B 1 16 ? 4.089 -4.543 86.183 1.00 21.83 16 GLU B O 1
ATOM 1627 N N . LYS B 1 17 ? 5.527 -6.202 86.655 1.00 22.14 17 LYS B N 1
ATOM 1628 C CA . LYS B 1 17 ? 6.488 -5.300 87.275 1.00 21.69 17 LYS B CA 1
ATOM 1629 C C . LYS B 1 17 ? 6.919 -4.218 86.297 1.00 20.94 17 LYS B C 1
ATOM 1630 O O . LYS B 1 17 ? 7.061 -3.053 86.659 1.00 21.38 17 LYS B O 1
ATOM 1636 N N . VAL B 1 18 ? 7.120 -4.595 85.043 1.00 21.03 18 VAL B N 1
ATOM 1637 C CA . VAL B 1 18 ? 7.512 -3.618 84.048 1.00 20.44 18 VAL B CA 1
ATOM 1638 C C . VAL B 1 18 ? 6.436 -2.541 83.859 1.00 20.27 18 VAL B C 1
ATOM 1639 O O . VAL B 1 18 ? 6.742 -1.350 83.817 1.00 19.55 18 VAL B O 1
ATOM 1643 N N . ARG B 1 19 ? 5.181 -2.965 83.753 1.00 21.83 19 ARG B N 1
ATOM 1644 C CA . ARG B 1 19 ? 4.080 -2.026 83.548 1.00 21.00 19 ARG B CA 1
ATOM 1645 C C . ARG B 1 19 ? 3.910 -1.057 84.712 1.00 22.57 19 ARG B C 1
ATOM 1646 O O . ARG B 1 19 ? 3.504 0.088 84.521 1.00 23.95 19 ARG B O 1
ATOM 1654 N N . GLU B 1 20 ? 4.227 -1.518 85.915 1.00 22.77 20 GLU B N 1
ATOM 1655 C CA . GLU B 1 20 ? 4.092 -0.678 87.100 1.00 24.31 20 GLU B CA 1
ATOM 1656 C C . GLU B 1 20 ? 5.292 0.233 87.308 1.00 23.92 20 GLU B C 1
ATOM 1657 O O . GLU B 1 20 ? 5.173 1.304 87.897 1.00 25.63 20 GLU B O 1
ATOM 1663 N N . THR B 1 21 ? 6.445 -0.190 86.807 1.00 21.78 21 THR B N 1
ATOM 1664 C CA . THR B 1 21 ? 7.681 0.560 86.990 1.00 22.21 21 THR B CA 1
ATOM 1665 C C . THR B 1 21 ? 8.078 1.531 85.890 1.00 20.86 21 THR B C 1
ATOM 1666 O O . THR B 1 21 ? 8.634 2.593 86.158 1.00 21.70 21 THR B O 1
ATOM 1670 N N . PHE B 1 22 ? 7.795 1.179 84.645 1.00 20.35 22 PHE B N 1
ATOM 1671 C CA . PHE B 1 22 ? 8.204 2.037 83.554 1.00 22.03 22 PHE B CA 1
ATOM 1672 C C . PHE B 1 22 ? 7.057 2.630 82.757 1.00 23.29 22 PHE B C 1
ATOM 1673 O O . PHE B 1 22 ? 5.916 2.187 82.869 1.00 25.41 22 PHE B O 1
ATOM 1681 N N . GLU B 1 23 ? 7.375 3.645 81.961 1.00 25.60 23 GLU B N 1
ATOM 1682 C CA . GLU B 1 23 ? 6.374 4.332 81.158 1.00 27.68 23 GLU B CA 1
ATOM 1683 C C . GLU B 1 23 ? 6.047 3.599 79.868 1.00 27.05 23 GLU B C 1
ATOM 1684 O O . GLU B 1 23 ? 6.931 3.341 79.054 1.00 27.07 23 GLU B O 1
ATOM 1690 N N . PHE B 1 24 ? 4.771 3.268 79.698 1.00 25.91 24 PHE B N 1
ATOM 1691 C CA . PHE B 1 24 ? 4.301 2.589 78.500 1.00 25.83 24 PHE B CA 1
ATOM 1692 C C . PHE B 1 24 ? 4.539 3.509 77.310 1.00 26.03 24 PHE B C 1
ATOM 1693 O O . PHE B 1 24 ? 4.275 4.713 77.378 1.00 26.68 24 PHE B O 1
ATOM 1701 N N . MET B 1 25 ? 5.049 2.943 76.223 1.00 25.90 25 MET B N 1
ATOM 1702 C CA . MET B 1 25 ? 5.324 3.719 75.022 1.00 26.96 25 MET B CA 1
ATOM 1703 C C . MET B 1 25 ? 4.375 3.338 73.902 1.00 26.84 25 MET B C 1
ATOM 1704 O O . MET B 1 25 ? 3.774 4.205 73.266 1.00 29.53 25 MET B O 1
ATOM 1709 N N . ARG B 1 26 ? 4.235 2.038 73.662 1.00 25.11 26 ARG B N 1
ATOM 1710 C CA . ARG B 1 26 ? 3.391 1.570 72.567 1.00 24.24 26 ARG B CA 1
ATOM 1711 C C . ARG B 1 26 ? 3.190 0.052 72.611 1.00 22.99 26 ARG B C 1
ATOM 1712 O O . ARG B 1 26 ? 4.028 -0.698 73.094 1.00 20.96 26 ARG B O 1
ATOM 1720 N N . LYS B 1 27 ? 2.060 -0.413 72.090 1.00 22.25 27 LYS B N 1
ATOM 1721 C CA . LYS B 1 27 ? 1.801 -1.843 71.991 1.00 22.66 27 LYS B CA 1
ATOM 1722 C C . LYS B 1 27 ? 1.729 -2.153 70.503 1.00 21.69 27 LYS B C 1
ATOM 1723 O O . LYS B 1 27 ? 1.125 -1.402 69.729 1.00 23.34 27 LYS B O 1
ATOM 1729 N N . GLU B 1 28 ? 2.354 -3.250 70.092 1.00 19.21 28 GLU B N 1
ATOM 1730 C CA . GLU B 1 28 ? 2.356 -3.610 68.684 1.00 19.33 28 GLU B CA 1
ATOM 1731 C C . GLU B 1 28 ? 2.222 -5.111 68.510 1.00 17.51 28 GLU B C 1
ATOM 1732 O O . GLU B 1 28 ? 2.594 -5.879 69.386 1.00 18.44 28 GLU B O 1
ATOM 1738 N N . ILE B 1 29 ? 1.676 -5.526 67.374 1.00 16.49 29 ILE B N 1
ATOM 1739 C CA . ILE B 1 29 ? 1.566 -6.946 67.089 1.00 17.71 29 ILE B CA 1
ATOM 1740 C C . ILE B 1 29 ? 2.496 -7.123 65.901 1.00 16.62 29 ILE B C 1
ATOM 1741 O O . ILE B 1 29 ? 2.472 -6.320 64.977 1.00 16.25 29 ILE B O 1
ATOM 1746 N N . HIS B 1 30 ? 3.332 -8.154 65.945 1.00 16.85 30 HIS B N 1
ATOM 1747 C CA . HIS B 1 30 ? 4.296 -8.408 64.880 1.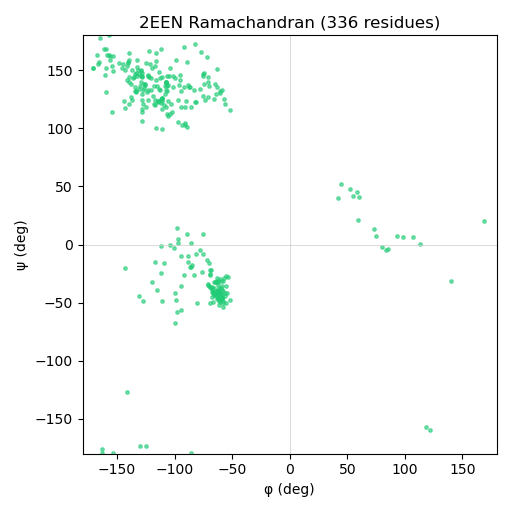00 17.36 30 HIS B CA 1
ATOM 1748 C C . HIS B 1 30 ? 4.157 -9.766 64.244 1.00 17.03 30 HIS B C 1
ATOM 1749 O O . HIS B 1 30 ? 3.831 -10.751 64.903 1.00 18.20 30 HIS B O 1
ATOM 1756 N N . GLU B 1 31 ? 4.395 -9.810 62.944 1.00 16.42 31 GLU B N 1
ATOM 1757 C CA . GLU B 1 31 ? 4.494 -11.096 62.276 1.00 16.64 31 GLU B CA 1
ATOM 1758 C C . GLU B 1 31 ? 5.825 -10.912 61.569 1.00 15.23 31 GLU B C 1
ATOM 1759 O O . GLU B 1 31 ? 5.977 -9.997 60.753 1.00 15.64 31 GLU B O 1
ATOM 1765 N N . ASP B 1 32 ? 6.806 -11.731 61.936 1.00 14.99 32 ASP B N 1
ATOM 1766 C CA . ASP B 1 32 ? 8.112 -11.666 61.305 1.00 15.64 32 ASP B CA 1
ATOM 1767 C C . ASP B 1 32 ? 8.217 -12.870 60.399 1.00 16.73 32 ASP B C 1
ATOM 1768 O O . ASP B 1 32 ? 8.048 -14.007 60.833 1.00 17.38 32 ASP B O 1
ATOM 1773 N N . ILE B 1 33 ? 8.470 -12.610 59.128 1.00 14.51 33 ILE B N 1
ATOM 1774 C CA . ILE B 1 33 ? 8.629 -13.676 58.162 1.00 15.14 33 ILE B CA 1
ATOM 1775 C C . ILE B 1 33 ? 10.136 -13.740 57.925 1.00 14.10 33 ILE B C 1
ATOM 1776 O O . ILE B 1 33 ? 10.725 -12.797 57.393 1.00 17.00 33 ILE B O 1
ATOM 1781 N N . TYR B 1 34 ? 10.754 -14.834 58.361 1.00 14.54 34 TYR B N 1
ATOM 1782 C CA . TYR B 1 34 ? 12.196 -15.031 58.213 1.00 15.48 34 TYR B CA 1
ATOM 1783 C C . TYR B 1 34 ? 12.519 -15.828 56.979 1.00 14.53 34 TYR B C 1
ATOM 1784 O O . TYR B 1 34 ? 11.828 -16.787 56.645 1.00 16.24 34 TYR B O 1
ATOM 1793 N N . TYR B 1 35 ? 13.600 -15.435 56.323 1.00 15.00 35 TYR B N 1
ATOM 1794 C CA . TYR B 1 35 ? 14.020 -16.083 55.101 1.00 15.17 35 TYR B CA 1
ATOM 1795 C C . TYR B 1 35 ? 15.374 -16.748 55.186 1.00 16.27 35 TYR B C 1
ATOM 1796 O O . TYR B 1 35 ? 16.223 -16.380 55.998 1.00 17.62 35 TYR B O 1
ATOM 1805 N N . GLN B 1 36 ? 15.543 -17.765 54.352 1.00 15.94 36 GLN B N 1
ATOM 1806 C CA . GLN B 1 36 ? 16.813 -18.452 54.235 1.00 16.33 36 GLN B CA 1
ATOM 1807 C C . GLN B 1 36 ? 17.407 -17.882 52.953 1.00 15.60 36 GLN B C 1
ATOM 1808 O O . GLN B 1 36 ? 16.688 -17.567 51.999 1.00 16.06 36 GLN B O 1
ATOM 1814 N N . HIS B 1 37 ? 18.722 -17.741 52.950 1.00 14.99 37 HIS B N 1
ATOM 1815 C CA . HIS B 1 37 ? 19.453 -17.216 51.813 1.00 15.57 37 HIS B CA 1
ATOM 1816 C C . HIS B 1 37 ? 19.508 -18.291 50.732 1.00 17.73 37 HIS B C 1
ATOM 1817 O O . HIS B 1 37 ? 19.530 -19.482 51.029 1.00 18.85 37 HIS B O 1
ATOM 1824 N N . PRO B 1 38 ? 19.513 -17.880 49.457 1.00 18.55 38 PRO B N 1
ATOM 1825 C CA . PRO B 1 38 ? 19.562 -18.861 48.369 1.00 20.75 38 PRO B CA 1
ATOM 1826 C C . PRO B 1 38 ? 20.719 -19.859 48.401 1.00 22.60 38 PRO B C 1
ATOM 1827 O O . PRO B 1 38 ? 20.589 -20.962 47.872 1.00 23.81 38 PRO B O 1
ATOM 1831 N N . CYS B 1 39 ? 21.851 -19.496 48.997 1.00 23.94 39 CYS B N 1
ATOM 1832 C CA . CYS B 1 39 ? 22.952 -20.456 49.079 1.00 27.72 39 CYS B CA 1
ATOM 1833 C C . CYS B 1 39 ? 23.762 -20.423 50.355 1.00 27.68 39 CYS B C 1
ATOM 1834 O O . CYS B 1 39 ? 24.461 -21.387 50.662 1.00 31.58 39 CYS B O 1
ATOM 1837 N N . ARG B 1 40 ? 23.702 -19.314 51.080 1.00 26.66 40 ARG B N 1
ATOM 1838 C CA . ARG B 1 40 ? 24.409 -19.224 52.351 1.00 26.09 40 ARG B CA 1
ATOM 1839 C C . ARG B 1 40 ? 23.418 -19.759 53.360 1.00 25.10 40 ARG B C 1
ATOM 1840 O O . ARG B 1 40 ? 22.236 -19.442 53.283 1.00 24.31 40 ARG B O 1
ATOM 1848 N N . ASP B 1 41 ? 23.874 -20.582 54.295 1.00 22.39 41 ASP B N 1
ATOM 1849 C CA . ASP B 1 41 ? 22.960 -21.073 55.307 1.00 21.03 41 ASP B CA 1
ATOM 1850 C C . ASP B 1 41 ? 23.035 -20.043 56.422 1.00 21.02 41 ASP B C 1
ATOM 1851 O O . ASP B 1 41 ? 23.989 -20.033 57.202 1.00 19.32 41 ASP B O 1
ATOM 1856 N N . PHE B 1 42 ? 22.039 -19.163 56.481 1.00 17.84 42 PHE B N 1
ATOM 1857 C CA . PHE B 1 42 ? 22.013 -18.122 57.496 1.00 18.68 42 PHE B CA 1
ATOM 1858 C C . PHE B 1 42 ? 22.149 -18.684 58.903 1.00 19.25 42 PHE B C 1
ATOM 1859 O O . PHE B 1 42 ? 22.645 -17.999 59.796 1.00 20.68 42 PHE B O 1
ATOM 1867 N N . SER B 1 43 ? 21.706 -19.923 59.103 1.00 21.27 43 SER B N 1
ATOM 1868 C CA . SER B 1 43 ? 21.787 -20.541 60.422 1.00 22.22 43 SER B CA 1
ATOM 1869 C C . SER B 1 43 ? 23.229 -20.889 60.775 1.00 23.72 43 SER B C 1
ATOM 1870 O O . SER B 1 43 ? 23.539 -21.184 61.929 1.00 25.29 43 SER B O 1
ATOM 1873 N N . LYS B 1 44 ? 24.112 -20.857 59.782 1.00 22.39 44 LYS B N 1
ATOM 1874 C CA . LYS B 1 44 ? 25.521 -21.153 60.017 1.00 22.61 44 LYS B CA 1
ATOM 1875 C C . LYS B 1 44 ? 26.394 -19.909 59.909 1.00 23.59 44 LYS B C 1
ATOM 1876 O O . LYS B 1 44 ? 27.544 -19.912 60.348 1.00 24.68 44 LYS B O 1
ATOM 1882 N N . THR B 1 45 ? 25.851 -18.851 59.315 1.00 23.11 45 THR B N 1
ATOM 1883 C CA . THR B 1 45 ? 26.596 -17.609 59.141 1.00 23.26 45 THR B CA 1
ATOM 1884 C C . THR B 1 45 ? 26.166 -16.536 60.127 1.00 23.70 45 THR B C 1
ATOM 1885 O O . THR B 1 45 ? 26.695 -15.426 60.115 1.00 24.20 45 THR B O 1
ATOM 1889 N N . ASP B 1 46 ? 25.198 -16.877 60.970 1.00 24.60 46 ASP B N 1
ATOM 1890 C CA . ASP B 1 46 ? 24.675 -15.967 61.984 1.00 25.47 46 ASP B CA 1
ATOM 1891 C C . ASP B 1 46 ? 24.121 -14.688 61.366 1.00 24.14 46 ASP B C 1
ATOM 1892 O O . ASP B 1 46 ? 24.383 -13.577 61.832 1.00 24.62 46 ASP B O 1
ATOM 1897 N N . GLU B 1 47 ? 23.350 -14.864 60.301 1.00 20.57 47 GLU B N 1
ATOM 1898 C CA . GLU B 1 47 ? 22.723 -13.748 59.606 1.00 19.55 47 GLU B CA 1
ATOM 1899 C C . GLU B 1 47 ? 21.220 -13.992 59.611 1.00 16.67 47 GLU B C 1
ATOM 1900 O O . GLU B 1 47 ? 20.763 -15.093 59.919 1.00 18.22 47 GLU B O 1
ATOM 1906 N N . ALA B 1 48 ? 20.456 -12.959 59.276 1.00 17.36 48 ALA B N 1
ATOM 1907 C CA . ALA B 1 48 ? 19.012 -13.094 59.193 1.00 16.65 48 ALA B CA 1
ATOM 1908 C C . ALA B 1 48 ? 18.463 -12.059 58.232 1.00 15.07 48 ALA B C 1
ATOM 1909 O O . ALA B 1 48 ? 19.074 -11.018 58.008 1.00 16.24 48 ALA B O 1
ATOM 1911 N N . LEU B 1 49 ? 17.313 -12.373 57.649 1.00 15.61 49 LEU B N 1
ATOM 1912 C CA . LEU B 1 49 ? 16.630 -11.465 56.741 1.00 16.28 49 LEU B CA 1
ATOM 1913 C C . LEU B 1 49 ? 15.164 -11.689 57.012 1.00 16.85 49 LEU B C 1
ATOM 1914 O O . LEU B 1 49 ? 14.676 -12.811 56.929 1.00 16.10 49 LEU B O 1
ATOM 1919 N N . ARG B 1 50 ? 14.454 -10.627 57.352 1.00 16.63 50 ARG B N 1
ATOM 1920 C CA . ARG B 1 50 ? 13.050 -10.798 57.655 1.00 16.46 50 ARG B CA 1
ATOM 1921 C C . ARG B 1 50 ? 12.199 -9.636 57.205 1.00 16.65 50 ARG B C 1
ATOM 1922 O O . ARG B 1 50 ? 12.675 -8.515 57.039 1.00 16.54 50 ARG B O 1
ATOM 1930 N N . ILE B 1 51 ? 10.928 -9.928 56.988 1.00 15.89 51 ILE B N 1
ATOM 1931 C CA . ILE B 1 51 ? 9.979 -8.890 56.669 1.00 16.76 51 ILE B CA 1
ATOM 1932 C C . ILE B 1 51 ? 9.115 -8.873 57.911 1.00 15.47 51 ILE B C 1
ATOM 1933 O O . ILE B 1 51 ? 8.600 -9.911 58.336 1.00 14.98 51 ILE B O 1
ATOM 1938 N N . ARG B 1 52 ? 8.996 -7.699 58.515 1.00 14.94 52 ARG B N 1
ATOM 1939 C CA . ARG B 1 52 ? 8.185 -7.544 59.709 1.00 16.55 52 ARG B CA 1
ATOM 1940 C C . ARG B 1 52 ? 6.959 -6.719 59.394 1.00 15.95 52 ARG B C 1
ATOM 1941 O O . ARG B 1 52 ? 7.057 -5.627 58.839 1.00 16.84 52 ARG B O 1
ATOM 1949 N N . ILE B 1 53 ? 5.798 -7.268 59.727 1.00 14.66 53 ILE B N 1
ATOM 1950 C CA . ILE B 1 53 ? 4.554 -6.556 59.528 1.00 16.26 53 ILE B CA 1
ATOM 1951 C C . ILE B 1 53 ? 4.090 -6.244 60.936 1.00 16.13 53 ILE B C 1
ATOM 1952 O O . ILE B 1 53 ? 3.838 -7.148 61.737 1.00 16.86 53 ILE B O 1
ATOM 1957 N N . LYS B 1 54 ? 4.007 -4.956 61.242 1.00 15.49 54 LYS B N 1
ATOM 1958 C CA . LYS B 1 54 ? 3.615 -4.528 62.570 1.00 17.32 54 LYS B CA 1
ATOM 1959 C C . LYS B 1 54 ? 2.278 -3.839 62.521 1.00 15.54 54 LYS B C 1
ATOM 1960 O O . LYS B 1 54 ? 1.979 -3.121 61.573 1.00 17.96 54 LYS B O 1
ATOM 1966 N N . ARG B 1 55 ? 1.468 -4.061 63.544 1.00 15.15 55 ARG B N 1
ATOM 1967 C CA . ARG B 1 55 ? 0.204 -3.359 63.614 1.00 16.62 55 ARG B CA 1
ATOM 1968 C C . ARG B 1 55 ? 0.166 -2.625 64.939 1.00 17.84 55 ARG B C 1
ATOM 1969 O O . ARG B 1 55 ? 0.477 -3.195 65.983 1.00 17.39 55 ARG B O 1
ATOM 1977 N N . PHE B 1 56 ? -0.186 -1.349 64.875 1.00 18.78 56 PHE B N 1
ATOM 1978 C CA . PHE B 1 56 ? -0.298 -0.509 66.059 1.00 23.50 56 PHE B CA 1
ATOM 1979 C C . PHE B 1 56 ? -1.031 0.754 65.630 1.00 24.84 56 PHE B C 1
ATOM 1980 O O . PHE B 1 56 ? -1.012 1.117 64.454 1.00 25.19 56 PHE B O 1
ATOM 1988 N N . ASN B 1 57 ? -1.683 1.406 66.584 1.00 27.66 57 ASN B N 1
ATOM 1989 C CA . ASN B 1 57 ? -2.433 2.626 66.318 1.00 28.06 57 ASN B CA 1
ATOM 1990 C C . ASN B 1 57 ? -3.288 2.533 65.055 1.00 28.67 57 ASN B C 1
ATOM 1991 O O . ASN B 1 57 ? -3.210 3.384 64.168 1.00 27.72 57 ASN B O 1
ATOM 1996 N N . GLY B 1 58 ? -4.094 1.479 64.984 1.00 26.30 58 GLY B N 1
ATOM 1997 C CA . GLY B 1 58 ? -4.988 1.287 63.859 1.00 24.75 58 GLY B CA 1
ATOM 1998 C C . GLY B 1 58 ? -4.390 1.187 62.471 1.00 22.40 58 GLY B C 1
ATOM 1999 O O . GLY B 1 58 ? -5.093 1.415 61.489 1.00 22.08 58 GLY B O 1
ATOM 2000 N N . HIS B 1 59 ? -3.107 0.859 62.362 1.00 21.31 59 HIS B N 1
ATOM 2001 C CA . HIS B 1 59 ? -2.520 0.716 61.033 1.00 22.42 59 HIS B CA 1
ATOM 2002 C C . HIS B 1 59 ? -1.331 -0.233 61.016 1.00 21.80 59 HIS B C 1
ATOM 2003 O O . HIS B 1 59 ? -0.769 -0.563 62.060 1.00 19.54 59 HIS B O 1
ATOM 2010 N N . ASN B 1 60 ? -0.978 -0.694 59.821 1.00 20.73 60 ASN B N 1
ATOM 2011 C CA . ASN B 1 60 ? 0.138 -1.612 59.648 1.00 20.86 60 ASN B CA 1
ATOM 2012 C C . ASN B 1 60 ? 1.341 -0.896 59.059 1.00 20.62 60 ASN B C 1
ATOM 2013 O O . ASN B 1 60 ? 1.199 0.017 58.246 1.00 21.63 60 ASN B O 1
ATOM 2018 N N . GLU B 1 61 ? 2.527 -1.312 59.488 1.00 18.36 61 GLU B N 1
ATOM 2019 C CA . GLU B 1 61 ? 3.770 -0.774 58.959 1.00 18.69 61 GLU B CA 1
ATOM 2020 C C . GLU B 1 61 ? 4.571 -2.012 58.590 1.00 19.04 61 GLU B C 1
ATOM 2021 O O . GLU B 1 61 ? 4.480 -3.036 59.264 1.00 19.47 61 GLU B O 1
ATOM 2027 N N . VAL B 1 62 ? 5.338 -1.929 57.512 1.00 16.62 62 VAL B N 1
ATOM 2028 C CA . VAL B 1 62 ? 6.107 -3.082 57.064 1.00 16.38 62 VAL B CA 1
ATOM 2029 C C . VAL B 1 62 ? 7.576 -2.734 56.924 1.00 16.88 62 VAL B C 1
ATOM 2030 O O . VAL B 1 62 ? 7.916 -1.670 56.411 1.00 16.44 62 VAL B O 1
ATOM 2034 N N . PHE B 1 63 ? 8.443 -3.635 57.383 1.00 15.07 63 PHE B N 1
ATOM 2035 C CA . PHE B 1 63 ? 9.880 -3.413 57.301 1.00 17.13 63 PHE B CA 1
ATOM 2036 C C . PHE B 1 63 ? 10.630 -4.623 56.784 1.00 18.39 63 PHE B C 1
ATOM 2037 O O . PHE B 1 63 ? 10.236 -5.762 57.015 1.00 19.21 63 PHE B O 1
ATOM 2045 N N . LEU B 1 64 ? 11.712 -4.351 56.067 1.00 17.44 64 LEU B N 1
ATOM 2046 C CA . LEU B 1 64 ? 12.581 -5.390 55.537 1.00 17.16 64 LEU B CA 1
ATOM 2047 C C . LEU B 1 64 ? 13.867 -5.140 56.307 1.00 17.25 64 LEU B C 1
ATOM 2048 O O . LEU B 1 64 ? 14.412 -4.032 56.267 1.00 18.66 64 LEU B O 1
ATOM 2053 N N . THR B 1 65 ? 14.346 -6.157 57.009 1.00 16.11 65 THR B N 1
ATOM 2054 C CA . THR B 1 65 ? 15.537 -6.001 57.828 1.00 17.90 65 THR B CA 1
ATOM 2055 C C . THR B 1 65 ? 16.564 -7.108 57.692 1.00 17.47 65 THR B C 1
ATOM 2056 O O . THR B 1 65 ? 16.239 -8.290 57.769 1.00 17.01 65 THR B O 1
ATOM 2060 N N . TYR B 1 66 ? 17.813 -6.702 57.505 1.00 17.25 66 TYR B N 1
ATOM 2061 C CA . TYR B 1 66 ? 18.922 -7.635 57.413 1.00 18.91 66 TYR B CA 1
ATOM 2062 C C . TYR B 1 66 ? 19.714 -7.532 58.707 1.00 19.89 66 TYR B C 1
ATOM 2063 O O . TYR B 1 66 ? 19.967 -6.431 59.197 1.00 20.20 66 TYR B O 1
ATOM 2072 N N . LYS B 1 67 ? 20.104 -8.680 59.247 1.00 20.90 67 LYS B N 1
ATOM 2073 C CA . LYS B 1 67 ? 20.889 -8.740 60.475 1.00 24.36 67 LYS B CA 1
ATOM 2074 C C . LYS B 1 67 ? 22.222 -9.401 60.135 1.00 25.40 67 LYS B C 1
ATOM 2075 O O . LYS B 1 67 ? 22.251 -10.543 59.670 1.00 23.87 67 LYS B O 1
ATOM 2081 N N . GLY B 1 68 ? 23.322 -8.688 60.365 1.00 25.68 68 GLY B N 1
ATOM 2082 C CA . GLY B 1 68 ? 24.633 -9.241 60.070 1.00 28.09 68 GLY B CA 1
ATOM 2083 C C . GLY B 1 68 ? 25.154 -10.150 61.170 1.00 28.90 68 GLY B C 1
ATOM 2084 O O . GLY B 1 68 ? 24.534 -10.255 62.227 1.00 28.85 68 GLY B O 1
ATOM 2085 N N . PRO B 1 69 ? 26.289 -10.836 60.944 1.00 29.78 69 PRO B N 1
ATOM 2086 C CA . PRO B 1 69 ? 26.873 -11.737 61.943 1.00 30.34 69 PRO B CA 1
ATOM 2087 C C . PRO B 1 69 ? 27.545 -10.942 63.055 1.00 30.67 69 PRO B C 1
ATOM 2088 O O . PRO B 1 69 ? 27.952 -9.802 62.839 1.00 32.66 69 PRO B O 1
ATOM 2092 N N . LEU B 1 79 ? 25.562 -3.514 61.897 1.00 40.52 79 LEU B N 1
ATOM 2093 C CA . LEU B 1 79 ? 25.199 -4.923 61.841 1.00 39.02 79 LEU B CA 1
ATOM 2094 C C . LEU B 1 79 ? 23.707 -5.110 61.582 1.00 37.39 79 LEU B C 1
ATOM 2095 O O . LEU B 1 79 ? 23.143 -6.166 61.868 1.00 38.04 79 LEU B O 1
ATOM 2100 N N . GLU B 1 80 ? 23.067 -4.077 61.045 1.00 35.34 80 GLU B N 1
ATOM 2101 C CA . GLU B 1 80 ? 21.642 -4.150 60.745 1.00 31.95 80 GLU B CA 1
ATOM 2102 C C . GLU B 1 80 ? 21.244 -3.100 59.722 1.00 29.11 80 GLU B C 1
ATOM 2103 O O . GLU B 1 80 ? 21.594 -1.929 59.849 1.00 27.74 80 GLU B O 1
ATOM 2109 N N . ILE B 1 81 ? 20.509 -3.533 58.704 1.00 23.63 81 ILE B N 1
ATOM 2110 C CA . ILE B 1 81 ? 20.045 -2.638 57.659 1.00 22.74 81 ILE B CA 1
ATOM 2111 C C . ILE B 1 81 ? 18.541 -2.798 57.610 1.00 22.49 81 ILE B C 1
ATOM 2112 O O . ILE B 1 81 ? 18.035 -3.886 57.339 1.00 22.30 81 ILE B O 1
ATOM 2117 N N . GLU B 1 82 ? 17.825 -1.716 57.881 1.00 20.88 82 GLU B N 1
ATOM 2118 C CA . GLU B 1 82 ? 16.378 -1.767 57.875 1.00 20.71 82 GLU B CA 1
ATOM 2119 C C . GLU B 1 82 ? 15.750 -0.692 57.005 1.00 20.22 82 GLU B C 1
ATOM 2120 O O . GLU B 1 82 ? 16.127 0.478 57.073 1.00 19.49 82 GLU B O 1
ATOM 2126 N N . VAL B 1 83 ? 14.794 -1.100 56.177 1.00 19.17 83 VAL B N 1
ATOM 2127 C CA . VAL B 1 83 ? 14.087 -0.161 55.318 1.00 19.61 83 VAL B CA 1
ATOM 2128 C C . VAL B 1 83 ? 12.595 -0.402 55.458 1.00 19.96 83 VAL B C 1
ATOM 2129 O O . VAL B 1 83 ? 12.153 -1.535 55.669 1.00 20.77 83 VAL B O 1
ATOM 2133 N N . GLU B 1 84 ? 11.817 0.666 55.357 1.00 19.71 84 GLU B N 1
ATOM 2134 C CA . GLU B 1 84 ? 10.376 0.529 55.470 1.00 19.70 84 GLU B CA 1
ATOM 2135 C C . GLU B 1 84 ? 9.750 0.335 54.100 1.00 19.56 84 GLU B C 1
ATOM 2136 O O . GLU B 1 84 ? 10.103 1.014 53.137 1.00 19.32 84 GLU B O 1
ATOM 2142 N N . ILE B 1 85 ? 8.825 -0.614 54.021 1.00 18.52 85 ILE B N 1
ATOM 2143 C CA . ILE B 1 85 ? 8.112 -0.905 52.786 1.00 19.18 85 ILE B CA 1
ATOM 2144 C C . ILE B 1 85 ? 6.804 -0.133 52.919 1.00 20.51 85 ILE B C 1
ATOM 2145 O O . ILE B 1 85 ? 5.926 -0.522 53.677 1.00 19.24 85 ILE B O 1
ATOM 2150 N N . GLN B 1 86 ? 6.694 0.975 52.194 1.00 22.13 86 GLN B N 1
ATOM 2151 C CA . GLN B 1 86 ? 5.509 1.820 52.261 1.00 25.51 86 GLN B CA 1
ATOM 2152 C C . GLN B 1 86 ? 4.408 1.372 51.312 1.00 26.68 86 GLN B C 1
ATOM 2153 O O . GLN B 1 86 ? 3.246 1.735 51.479 1.00 25.75 86 GLN B O 1
ATOM 2159 N N . GLU B 1 87 ? 4.776 0.579 50.315 1.00 25.23 87 GLU B N 1
ATOM 2160 C CA . GLU B 1 87 ? 3.808 0.088 49.348 1.00 26.79 87 GLU B CA 1
ATOM 2161 C C . GLU B 1 87 ? 4.309 -1.182 48.678 1.00 25.16 87 GLU B C 1
ATOM 2162 O O . GLU B 1 87 ? 5.497 -1.506 48.746 1.00 25.21 87 GLU B O 1
ATOM 2168 N N . ASP B 1 88 ? 3.388 -1.904 48.049 1.00 24.05 88 ASP B N 1
ATOM 2169 C CA . ASP B 1 88 ? 3.708 -3.131 47.327 1.00 24.19 88 ASP B CA 1
ATOM 2170 C C . ASP B 1 88 ? 4.438 -4.224 48.110 1.00 23.49 88 ASP B C 1
ATOM 2171 O O . ASP B 1 88 ? 5.351 -4.848 47.575 1.00 20.51 88 ASP B O 1
ATOM 2176 N N . VAL B 1 89 ? 4.049 -4.481 49.354 1.00 21.67 89 VAL B N 1
ATOM 2177 C CA . VAL B 1 89 ? 4.732 -5.529 50.103 1.00 21.13 89 VAL B CA 1
ATOM 2178 C C . VAL B 1 89 ? 4.631 -6.870 49.365 1.00 19.83 89 VAL B C 1
ATOM 2179 O O . VAL B 1 89 ? 5.531 -7.707 49.451 1.00 18.16 89 VAL B O 1
ATOM 2183 N N . ASP B 1 90 ? 3.541 -7.076 48.633 1.00 19.75 90 ASP B N 1
ATOM 2184 C CA . ASP B 1 90 ? 3.384 -8.326 47.903 1.00 20.53 90 ASP B CA 1
ATOM 2185 C C . ASP B 1 90 ? 4.484 -8.455 46.856 1.00 19.42 90 ASP B C 1
ATOM 2186 O O . ASP B 1 90 ? 4.931 -9.565 46.538 1.00 18.77 90 ASP B O 1
ATOM 2191 N N . LYS B 1 91 ? 4.926 -7.322 46.323 1.00 17.73 91 LYS B N 1
ATOM 2192 C CA . LYS B 1 91 ? 5.991 -7.351 45.333 1.00 16.80 91 LYS B CA 1
ATOM 2193 C C . LYS B 1 91 ? 7.301 -7.717 46.005 1.00 16.57 91 LYS B C 1
ATOM 2194 O O . LYS B 1 91 ? 8.148 -8.378 45.407 1.00 16.68 91 LYS B O 1
ATOM 2200 N N . TYR B 1 92 ? 7.487 -7.282 47.248 1.00 16.60 92 TYR B N 1
ATOM 2201 C CA . TYR B 1 92 ? 8.716 -7.640 47.944 1.00 17.56 92 TYR B CA 1
ATOM 2202 C C . TYR B 1 92 ? 8.717 -9.142 48.209 1.00 16.73 92 TYR B C 1
ATOM 2203 O O . TYR B 1 92 ? 9.761 -9.792 48.116 1.00 17.74 92 TYR B O 1
ATOM 2212 N N . PHE B 1 93 ? 7.555 -9.706 48.540 1.00 16.09 93 PHE B N 1
ATOM 2213 C CA . PHE B 1 93 ? 7.497 -11.138 48.790 1.00 16.30 93 PHE B CA 1
ATOM 2214 C C . PHE B 1 93 ? 7.869 -11.859 47.520 1.00 16.61 93 PHE B C 1
ATOM 2215 O O . PHE B 1 93 ? 8.624 -12.828 47.546 1.00 16.83 93 PHE B O 1
ATOM 2223 N N . GLU B 1 94 ? 7.332 -11.377 46.405 1.00 16.62 94 GLU B N 1
ATOM 2224 C CA . GLU B 1 94 ? 7.611 -11.996 45.126 1.00 18.75 94 GLU B CA 1
ATOM 2225 C C . GLU B 1 94 ? 9.076 -11.854 44.748 1.00 17.04 94 GLU B C 1
ATOM 2226 O O . GLU B 1 94 ? 9.685 -12.811 44.270 1.00 17.64 94 GLU B O 1
ATOM 2232 N N . LEU B 1 95 ? 9.642 -10.668 44.959 1.00 15.89 95 LEU B N 1
ATOM 2233 C CA . LEU B 1 95 ? 11.047 -10.437 44.635 1.00 15.04 95 LEU B CA 1
ATOM 2234 C C . LEU B 1 95 ? 11.932 -11.405 45.408 1.00 14.85 95 LEU B C 1
ATOM 2235 O O . LEU B 1 95 ? 12.854 -12.000 44.849 1.00 14.21 95 LEU B O 1
ATOM 2240 N N . LEU B 1 96 ? 11.665 -11.554 46.701 1.00 14.40 96 LEU B N 1
ATOM 2241 C CA . LEU B 1 96 ? 12.454 -12.475 47.508 1.00 15.99 96 LEU B CA 1
ATOM 2242 C C . LEU B 1 96 ? 12.355 -13.906 46.981 1.00 15.92 96 LEU B C 1
ATOM 2243 O O . LEU B 1 96 ? 13.363 -14.616 46.899 1.00 16.85 96 LEU B O 1
ATOM 2248 N N . ASP B 1 97 ? 11.146 -14.325 46.614 1.00 15.59 97 ASP B N 1
ATOM 2249 C CA . ASP B 1 97 ? 10.957 -15.674 46.101 1.00 16.47 97 ASP B CA 1
ATOM 2250 C C . ASP B 1 97 ? 11.721 -15.860 44.796 1.00 16.39 97 ASP B C 1
ATOM 2251 O O . ASP B 1 97 ? 12.389 -16.878 44.606 1.00 17.41 97 ASP B O 1
ATOM 2256 N N . ARG B 1 98 ? 11.624 -14.874 43.908 1.00 15.23 98 ARG B N 1
ATOM 2257 C CA . ARG B 1 98 ? 12.314 -14.926 42.625 1.00 17.26 98 ARG B CA 1
ATOM 2258 C C . ARG B 1 98 ? 13.826 -14.976 42.792 1.00 16.08 98 ARG B C 1
ATOM 2259 O O . ARG B 1 98 ? 14.521 -15.558 41.964 1.00 16.73 98 ARG B O 1
ATOM 2267 N N . LEU B 1 99 ? 14.340 -14.346 43.846 1.00 15.89 99 LEU B N 1
ATOM 2268 C CA . LEU B 1 99 ? 15.780 -14.336 44.083 1.00 13.63 99 LEU B CA 1
ATOM 2269 C C . LEU B 1 99 ? 16.271 -15.560 44.842 1.00 14.75 99 LEU B C 1
ATOM 2270 O O . LEU B 1 99 ? 17.460 -15.678 45.136 1.00 16.55 99 LEU B O 1
ATOM 2275 N N . GLY B 1 100 ? 15.350 -16.467 45.166 1.00 14.73 100 GLY B N 1
ATOM 2276 C CA . GLY B 1 100 ? 15.733 -17.687 45.850 1.00 15.83 100 GLY B CA 1
ATOM 2277 C C . GLY B 1 100 ? 15.664 -17.699 47.358 1.00 15.49 100 GLY B C 1
ATOM 2278 O O . GLY B 1 100 ? 16.113 -18.660 47.982 1.00 16.52 100 GLY B O 1
ATOM 2279 N N . PHE B 1 101 ? 15.125 -16.643 47.955 1.00 16.12 101 PHE B N 1
ATOM 2280 C CA . PHE B 1 101 ? 14.999 -16.614 49.403 1.00 16.49 101 PHE B CA 1
ATOM 2281 C C . PHE B 1 101 ? 13.733 -17.375 49.729 1.00 18.74 101 PHE B C 1
ATOM 2282 O O . PHE B 1 101 ? 12.690 -17.169 49.107 1.00 22.54 101 PHE B O 1
ATOM 2290 N N . LYS B 1 102 ? 13.824 -18.264 50.702 1.00 18.37 102 LYS B N 1
ATOM 2291 C CA . LYS B 1 102 ? 12.664 -19.046 51.067 1.00 19.41 102 LYS B CA 1
ATOM 2292 C C . LYS B 1 102 ? 12.284 -18.840 52.511 1.00 19.38 102 LYS B C 1
ATOM 2293 O O . LYS B 1 102 ? 13.145 -18.676 53.377 1.00 18.25 102 LYS B O 1
ATOM 2299 N N . GLU B 1 103 ? 10.981 -18.838 52.759 1.00 17.38 103 GLU B N 1
ATOM 2300 C CA . GLU B 1 103 ? 10.472 -18.666 54.103 1.00 19.51 103 GLU B CA 1
ATOM 2301 C C . GLU B 1 103 ? 10.906 -19.829 54.966 1.00 19.91 103 GLU B C 1
ATOM 2302 O O . GLU B 1 103 ? 10.728 -20.992 54.598 1.00 23.03 103 GLU B O 1
ATOM 2308 N N . VAL B 1 104 ? 11.475 -19.511 56.120 1.00 20.39 104 VAL B N 1
ATOM 2309 C CA . VAL B 1 104 ? 11.930 -20.532 57.048 1.00 20.79 104 VAL B CA 1
ATOM 2310 C C . VAL B 1 104 ? 10.888 -20.696 58.138 1.00 21.95 104 VAL B C 1
ATOM 2311 O O . VAL B 1 104 ? 10.549 -21.812 58.540 1.00 21.35 104 VAL B O 1
ATOM 2315 N N . LEU B 1 105 ? 10.364 -19.570 58.599 1.00 19.49 105 LEU B N 1
ATOM 2316 C CA . LEU B 1 105 ? 9.386 -19.595 59.668 1.00 18.89 105 LEU B CA 1
ATOM 2317 C C . LEU B 1 105 ? 8.789 -18.213 59.842 1.00 17.97 105 LEU B C 1
ATOM 2318 O O . LEU B 1 105 ? 9.433 -17.211 59.551 1.00 17.78 105 LEU B O 1
ATOM 2323 N N . LYS B 1 106 ? 7.553 -18.170 60.319 1.00 17.99 106 LYS B N 1
ATOM 2324 C CA . LYS B 1 106 ? 6.874 -16.912 60.568 1.00 20.05 106 LYS B CA 1
ATOM 2325 C C . LYS B 1 106 ? 6.684 -16.855 62.070 1.00 19.66 106 LYS B C 1
ATOM 2326 O O . LYS B 1 106 ? 6.097 -17.761 62.667 1.00 22.07 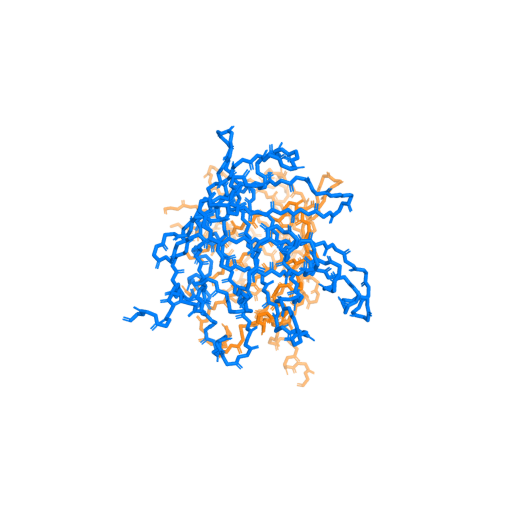106 LYS B O 1
ATOM 2332 N N . VAL B 1 107 ? 7.211 -15.797 62.674 1.00 19.25 107 VAL B N 1
ATOM 2333 C CA . VAL B 1 107 ? 7.138 -15.612 64.113 1.00 19.27 107 VAL B CA 1
ATOM 2334 C C . VAL B 1 107 ? 6.145 -14.512 64.454 1.00 18.08 107 VAL B C 1
ATOM 2335 O O . VAL B 1 107 ? 6.314 -13.358 64.057 1.00 18.53 107 VAL B O 1
ATOM 2339 N N . VAL B 1 108 ? 5.097 -14.874 65.182 1.00 19.29 108 VAL B N 1
ATOM 2340 C CA . VAL B 1 108 ? 4.095 -13.894 65.574 1.00 19.80 108 VAL B CA 1
ATOM 2341 C C . VAL B 1 108 ? 4.252 -13.574 67.047 1.00 18.75 108 VAL B C 1
ATOM 2342 O O . VAL B 1 108 ? 4.475 -14.464 67.863 1.00 17.47 108 VAL B O 1
ATOM 2346 N N . LYS B 1 109 ? 4.163 -12.294 67.382 1.00 16.69 109 LYS B N 1
ATOM 2347 C CA . LYS B 1 109 ? 4.268 -11.903 68.778 1.00 18.47 109 LYS B CA 1
ATOM 2348 C C . LYS B 1 109 ? 3.585 -10.581 69.025 1.00 18.66 109 LYS B C 1
ATOM 2349 O O . LYS B 1 109 ? 3.357 -9.791 68.109 1.00 19.25 109 LYS B O 1
ATOM 2355 N N . THR B 1 110 ? 3.237 -10.358 70.280 1.00 19.38 110 THR B N 1
ATOM 2356 C CA . THR B 1 110 ? 2.638 -9.103 70.688 1.00 19.24 110 THR B CA 1
ATOM 2357 C C . THR B 1 110 ? 3.781 -8.477 71.462 1.00 19.51 110 THR B C 1
ATOM 2358 O O . THR B 1 110 ? 4.506 -9.169 72.180 1.00 20.39 110 THR B O 1
ATOM 2362 N N . ARG B 1 111 ? 3.970 -7.180 71.292 1.00 17.55 111 ARG B N 1
ATOM 2363 C CA . ARG B 1 111 ? 5.055 -6.502 71.970 1.00 18.80 111 ARG B CA 1
ATOM 2364 C C . ARG B 1 111 ? 4.617 -5.205 72.610 1.00 18.64 111 ARG B C 1
ATOM 2365 O O . ARG B 1 111 ? 3.941 -4.394 71.989 1.00 20.35 111 ARG B O 1
ATOM 2373 N N . GLU B 1 112 ? 4.999 -5.018 73.867 1.00 18.88 112 GLU B N 1
ATOM 2374 C CA . GLU B 1 112 ? 4.669 -3.784 74.561 1.00 19.67 112 GLU B CA 1
ATOM 2375 C C . GLU B 1 112 ? 6.007 -3.142 74.865 1.00 19.90 112 GLU B C 1
ATOM 2376 O O . GLU B 1 112 ? 6.873 -3.769 75.471 1.00 20.70 112 GLU B O 1
ATOM 2382 N N . LYS B 1 113 ? 6.181 -1.899 74.426 1.00 19.68 113 LYS B N 1
ATOM 2383 C CA . LYS B 1 113 ? 7.429 -1.179 74.634 1.00 20.90 113 LYS B CA 1
ATOM 2384 C C . LYS B 1 113 ? 7.316 -0.195 75.787 1.00 21.70 113 LYS B C 1
ATOM 2385 O O . LYS B 1 113 ? 6.326 0.527 75.893 1.00 21.83 113 LYS B O 1
ATOM 2391 N N . TYR B 1 114 ? 8.340 -0.175 76.637 1.00 22.36 114 TYR B N 1
ATOM 2392 C CA . TYR B 1 114 ? 8.378 0.719 77.791 1.00 23.76 114 TYR B CA 1
ATOM 2393 C C . TYR B 1 114 ? 9.667 1.525 77.857 1.00 24.28 114 TYR B C 1
ATOM 2394 O O . TYR B 1 114 ? 10.745 1.041 77.508 1.00 23.64 114 TYR B O 1
ATOM 2403 N N . TYR B 1 115 ? 9.537 2.765 78.315 1.00 25.46 115 TYR B N 1
ATOM 2404 C CA . TYR B 1 115 ? 10.658 3.682 78.450 1.00 26.79 115 TYR B CA 1
ATOM 2405 C C . TYR B 1 115 ? 11.238 3.508 79.847 1.00 27.39 115 TYR B C 1
ATOM 2406 O O . TYR B 1 115 ? 10.522 3.633 80.837 1.00 26.34 115 TYR B O 1
ATOM 2415 N N . VAL B 1 116 ? 12.527 3.202 79.925 1.00 27.37 116 VAL B N 1
ATOM 2416 C CA . VAL B 1 116 ? 13.179 3.023 81.215 1.00 29.83 116 VAL B CA 1
ATOM 2417 C C . VAL B 1 116 ? 13.829 4.337 81.616 1.00 31.31 116 VAL B C 1
ATOM 2418 O O . VAL B 1 116 ? 13.546 4.891 82.677 1.00 31.50 116 VAL B O 1
ATOM 2422 N N . GLU B 1 117 ? 14.691 4.833 80.739 1.00 32.10 117 GLU B N 1
ATOM 2423 C CA . GLU B 1 117 ? 15.405 6.078 80.969 1.00 34.56 117 GLU B CA 1
ATOM 2424 C C . GLU B 1 117 ? 15.945 6.546 79.627 1.00 35.86 117 GLU B C 1
ATOM 2425 O O . GLU B 1 117 ? 15.686 5.925 78.595 1.00 34.57 117 GLU B O 1
ATOM 2431 N N . LYS B 1 118 ? 16.707 7.633 79.650 1.00 36.09 118 LYS B N 1
ATOM 2432 C CA . LYS B 1 118 ? 17.293 8.182 78.435 1.00 36.91 118 LYS B CA 1
ATOM 2433 C C . LYS B 1 118 ? 18.055 7.112 77.660 1.00 36.11 118 LYS B C 1
ATOM 2434 O O . LYS B 1 118 ? 19.047 6.571 78.148 1.00 36.63 118 LYS B O 1
ATOM 2440 N N . GLY B 1 119 ? 17.580 6.809 76.455 1.00 36.41 119 GLY B N 1
ATOM 2441 C CA . GLY B 1 119 ? 18.237 5.825 75.612 1.00 35.18 119 GLY B CA 1
ATOM 2442 C C . GLY B 1 119 ? 18.085 4.366 76.003 1.00 34.41 119 GLY B C 1
ATOM 2443 O O . GLY B 1 119 ? 18.807 3.512 75.487 1.00 34.33 119 GLY B O 1
ATOM 2444 N N . VAL B 1 120 ? 17.158 4.066 76.907 1.00 33.12 120 VAL B N 1
ATOM 2445 C CA . VAL B 1 120 ? 16.952 2.684 77.326 1.00 30.99 120 VAL B CA 1
ATOM 2446 C C . VAL B 1 120 ? 15.487 2.282 77.218 1.00 30.07 120 VAL B C 1
ATOM 2447 O O . VAL B 1 120 ? 14.605 2.926 77.786 1.00 29.56 120 VAL B O 1
ATOM 2451 N N . THR B 1 121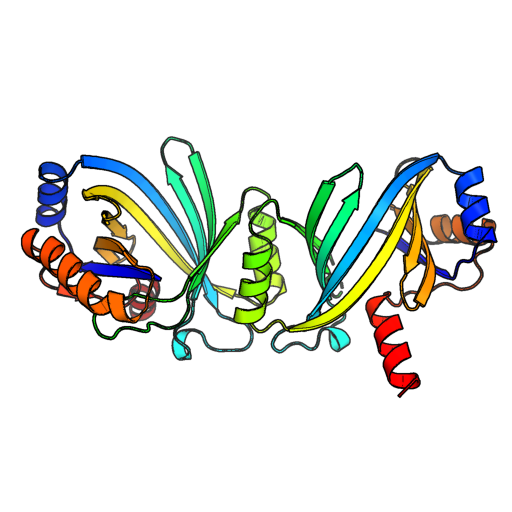 ? 15.231 1.209 76.479 1.00 29.30 121 THR B N 1
ATOM 2452 C CA . THR B 1 121 ? 13.869 0.733 76.296 1.00 27.38 121 THR B CA 1
ATOM 2453 C C . THR B 1 121 ? 13.746 -0.752 76.603 1.00 25.42 121 THR B C 1
ATOM 2454 O O . THR B 1 121 ? 14.699 -1.521 76.443 1.00 25.02 121 THR B O 1
ATOM 2458 N N . ILE B 1 122 ? 12.560 -1.138 77.057 1.00 23.97 122 ILE B N 1
ATOM 2459 C CA . ILE B 1 122 ? 12.253 -2.524 77.383 1.00 24.08 122 ILE B CA 1
ATOM 2460 C C . ILE B 1 122 ? 11.052 -2.972 76.568 1.00 22.37 122 ILE B C 1
ATOM 2461 O O . ILE B 1 122 ? 10.147 -2.189 76.302 1.00 23.15 122 ILE B O 1
ATOM 2466 N N . THR B 1 123 ? 11.051 -4.233 76.156 1.00 22.56 123 THR B N 1
ATOM 2467 C CA . THR B 1 123 ? 9.916 -4.755 75.421 1.00 21.20 123 THR B CA 1
ATOM 2468 C C . THR B 1 123 ? 9.431 -6.018 76.102 1.00 20.77 123 THR B C 1
ATOM 2469 O O . THR B 1 123 ? 10.226 -6.843 76.564 1.00 19.72 123 THR B O 1
ATOM 2473 N N . LEU B 1 124 ? 8.114 -6.140 76.197 1.00 18.02 124 LEU B N 1
ATOM 2474 C CA . LEU B 1 124 ? 7.489 -7.309 76.787 1.00 18.40 124 LEU B CA 1
ATOM 2475 C C . LEU B 1 124 ? 6.936 -8.053 75.594 1.00 18.17 124 LEU B C 1
ATOM 2476 O O . LEU B 1 124 ? 5.990 -7.587 74.957 1.00 18.54 124 LEU B O 1
ATOM 2481 N N . ASP B 1 125 ? 7.532 -9.202 75.292 1.00 17.64 125 ASP B N 1
ATOM 2482 C CA . ASP B 1 125 ? 7.114 -9.992 74.143 1.00 17.47 125 ASP B CA 1
ATOM 2483 C C . ASP B 1 125 ? 6.379 -11.273 74.482 1.00 17.12 125 ASP B C 1
ATOM 2484 O O . ASP B 1 125 ? 6.843 -12.072 75.296 1.00 19.51 125 ASP B O 1
ATOM 2489 N N . GLU B 1 126 ? 5.229 -11.462 73.845 1.00 16.78 126 GLU B N 1
ATOM 2490 C CA . GLU B 1 126 ? 4.438 -12.673 74.018 1.00 19.22 126 GLU B CA 1
ATOM 2491 C C . GLU B 1 126 ? 4.585 -13.328 72.651 1.00 17.73 126 GLU B C 1
ATOM 2492 O O . GLU B 1 126 ? 3.920 -12.932 71.697 1.00 18.58 126 GLU B O 1
ATOM 2498 N N . VAL B 1 127 ? 5.482 -14.307 72.557 1.00 17.88 127 VAL B N 1
ATOM 2499 C CA . VAL B 1 127 ? 5.753 -14.979 71.290 1.00 18.32 127 VAL B CA 1
ATOM 2500 C C . VAL B 1 127 ? 4.938 -16.252 71.097 1.00 18.36 127 VAL B C 1
ATOM 2501 O O . VAL B 1 127 ? 5.049 -17.204 71.868 1.00 19.50 127 VAL B O 1
ATOM 2505 N N . GLU B 1 128 ? 4.115 -16.251 70.057 1.00 18.88 128 GLU B N 1
ATOM 2506 C CA . GLU B 1 128 ? 3.270 -17.388 69.739 1.00 20.42 128 GLU B CA 1
ATOM 2507 C C . GLU B 1 128 ? 4.122 -18.637 69.554 1.00 20.96 128 GLU B C 1
ATOM 2508 O O . GLU B 1 128 ? 5.074 -18.647 68.769 1.00 20.09 128 GLU B O 1
ATOM 2514 N N . GLY B 1 129 ? 3.791 -19.688 70.300 1.00 20.96 129 GLY B N 1
ATOM 2515 C CA . GLY B 1 129 ? 4.546 -20.925 70.201 1.00 22.35 129 GLY B CA 1
ATOM 2516 C C . GLY B 1 129 ? 5.788 -20.996 71.073 1.00 23.57 129 GLY B C 1
ATOM 2517 O O . GLY B 1 129 ? 6.457 -22.030 71.111 1.00 25.38 129 GLY B O 1
ATOM 2518 N N . LEU B 1 130 ? 6.111 -19.907 71.770 1.00 24.32 130 LEU B N 1
ATOM 2519 C CA . LEU B 1 130 ? 7.286 -19.870 72.638 1.00 24.67 130 LEU B CA 1
ATOM 2520 C C . LEU B 1 130 ? 6.973 -19.409 74.051 1.00 24.53 130 LEU B C 1
ATOM 2521 O O . LEU B 1 130 ? 7.400 -20.028 75.024 1.00 27.25 130 LEU B O 1
ATOM 2526 N N . GLY B 1 131 ? 6.242 -18.307 74.159 1.00 22.86 131 GLY B N 1
ATOM 2527 C CA . GLY B 1 131 ? 5.902 -17.787 75.468 1.00 22.31 131 GLY B CA 1
ATOM 2528 C C . GLY B 1 131 ? 6.374 -16.364 75.696 1.00 21.55 131 GLY B C 1
ATOM 2529 O O . GLY B 1 131 ? 6.661 -15.631 74.750 1.00 19.25 131 GLY B O 1
ATOM 2530 N N . LYS B 1 132 ? 6.469 -15.989 76.967 1.00 21.44 132 LYS B N 1
ATOM 2531 C CA . LYS B 1 132 ? 6.869 -14.647 77.368 1.00 22.03 132 LYS B CA 1
ATOM 2532 C C . LYS B 1 132 ? 8.361 -14.419 77.496 1.00 21.48 132 LYS B C 1
ATOM 2533 O O . LYS B 1 132 ? 9.088 -15.233 78.066 1.00 21.03 132 LYS B O 1
ATOM 2539 N N . PHE B 1 133 ? 8.805 -13.285 76.965 1.00 19.99 133 PHE B N 1
ATOM 2540 C CA . PHE B 1 133 ? 10.205 -12.895 77.016 1.00 20.89 133 PHE B CA 1
ATOM 2541 C C . PHE B 1 133 ? 10.271 -11.401 77.275 1.00 20.27 133 PHE B C 1
ATOM 2542 O O . PHE B 1 133 ? 9.321 -10.672 76.989 1.00 20.11 133 PHE B O 1
ATOM 2550 N N . ILE B 1 134 ? 11.389 -10.946 77.823 1.00 20.33 134 ILE B N 1
ATOM 2551 C CA . ILE B 1 134 ? 11.579 -9.528 78.062 1.00 21.59 134 ILE B CA 1
ATOM 2552 C C . ILE B 1 134 ? 12.909 -9.128 77.449 1.00 22.92 134 ILE B C 1
ATOM 2553 O O . ILE B 1 134 ? 13.926 -9.790 77.666 1.00 23.53 134 ILE B O 1
ATOM 2558 N N . GLU B 1 135 ? 12.894 -8.068 76.651 1.00 21.73 135 GLU B N 1
ATOM 2559 C CA . GLU B 1 135 ? 14.118 -7.588 76.020 1.00 24.02 135 GLU B CA 1
ATOM 2560 C C . GLU B 1 135 ? 14.397 -6.169 76.472 1.00 24.07 135 GLU B C 1
ATOM 2561 O O . GLU B 1 135 ? 13.476 -5.427 76.810 1.00 23.17 135 GLU B O 1
ATOM 2567 N N . ILE B 1 136 ? 15.674 -5.801 76.486 1.00 25.05 136 ILE B N 1
ATOM 2568 C CA . ILE B 1 136 ? 16.075 -4.456 76.878 1.00 27.20 136 ILE B CA 1
ATOM 2569 C C . ILE B 1 136 ? 17.191 -4.026 75.931 1.00 30.00 136 ILE B C 1
ATOM 2570 O O . ILE B 1 136 ? 18.061 -4.827 75.584 1.00 29.80 136 ILE B O 1
ATOM 2575 N N . GLU B 1 137 ? 17.156 -2.767 75.508 1.00 33.01 137 GLU B N 1
ATOM 2576 C CA . GLU B 1 137 ? 18.141 -2.266 74.559 1.00 36.85 137 GLU B CA 1
ATOM 2577 C C . GLU B 1 137 ? 18.541 -0.808 74.764 1.00 37.69 137 GLU B C 1
ATOM 2578 O O . GLU B 1 137 ? 17.760 0.002 75.267 1.00 37.50 137 GLU B O 1
ATOM 2584 N N . THR B 1 138 ? 19.766 -0.489 74.356 1.00 38.94 138 THR B N 1
ATOM 2585 C CA . THR B 1 138 ? 20.308 0.862 74.462 1.00 40.06 138 THR B CA 1
ATOM 2586 C C . THR B 1 138 ? 21.463 1.020 73.475 1.00 41.36 138 THR B C 1
ATOM 2587 O O . THR B 1 138 ? 22.002 0.030 72.979 1.00 40.88 138 THR B O 1
ATOM 2591 N N . LEU B 1 139 ? 21.842 2.263 73.198 1.00 42.93 139 LEU B N 1
ATOM 2592 C CA . LEU B 1 139 ? 22.932 2.540 72.266 1.00 44.54 139 LEU B CA 1
ATOM 2593 C C . LEU B 1 139 ? 24.152 3.113 72.980 1.00 45.11 139 LEU B C 1
ATOM 2594 O O . LEU B 1 139 ? 24.019 3.875 73.938 1.00 45.37 139 LEU B O 1
ATOM 2599 N N . VAL B 1 140 ? 25.340 2.743 72.508 1.00 45.41 140 VAL B N 1
ATOM 2600 C CA . VAL B 1 140 ? 26.587 3.232 73.090 1.00 45.75 140 VAL B CA 1
ATOM 2601 C C . VAL B 1 140 ? 27.621 3.504 71.999 1.00 46.22 140 VAL B C 1
ATOM 2602 O O . VAL B 1 140 ? 27.708 2.769 71.014 1.00 46.09 140 VAL B O 1
ATOM 2606 N N . ALA B 1 149 ? 27.663 -1.214 79.279 1.00 41.47 149 ALA B N 1
ATOM 2607 C CA . ALA B 1 149 ? 26.247 -1.063 78.967 1.00 42.24 149 ALA B CA 1
ATOM 2608 C C . ALA B 1 149 ? 25.490 -2.358 79.240 1.00 42.73 149 ALA B C 1
ATOM 2609 O O . ALA B 1 149 ? 24.315 -2.333 79.609 1.00 42.23 149 ALA B O 1
ATOM 2611 N N . VAL B 1 150 ? 26.168 -3.487 79.058 1.00 42.43 150 VAL B N 1
ATOM 2612 C CA . VAL B 1 150 ? 25.553 -4.788 79.286 1.00 42.52 150 VAL B CA 1
ATOM 2613 C C . VAL B 1 150 ? 25.218 -4.999 80.755 1.00 42.11 150 VAL B C 1
ATOM 2614 O O . VAL B 1 150 ? 24.103 -5.392 81.089 1.00 42.11 150 VAL B O 1
ATOM 2618 N N . GLU B 1 151 ? 26.182 -4.740 81.633 1.00 41.61 151 GLU B N 1
ATOM 2619 C CA . GLU B 1 151 ? 25.955 -4.911 83.062 1.00 41.98 151 GLU B CA 1
ATOM 2620 C C . GLU B 1 151 ? 24.827 -4.003 83.542 1.00 40.27 151 GLU B C 1
ATOM 2621 O O . GLU B 1 151 ? 24.111 -4.337 84.486 1.00 40.74 151 GLU B O 1
ATOM 2627 N N . LYS B 1 152 ? 24.667 -2.860 82.882 1.00 39.19 152 LYS B N 1
ATOM 2628 C CA . LYS B 1 152 ? 23.616 -1.910 83.238 1.00 38.06 152 LYS B CA 1
ATOM 2629 C C . LYS B 1 152 ? 22.246 -2.478 82.887 1.00 36.77 152 LYS B C 1
ATOM 2630 O O . LYS B 1 152 ? 21.335 -2.477 83.715 1.00 34.56 152 LYS B O 1
ATOM 2636 N N . LEU B 1 153 ? 22.102 -2.955 81.654 1.00 35.15 153 LEU B N 1
ATOM 2637 C CA . LEU B 1 153 ? 20.836 -3.530 81.218 1.00 33.10 153 LEU B CA 1
ATOM 2638 C C . LEU B 1 153 ? 20.599 -4.832 81.970 1.00 32.41 153 LEU B C 1
ATOM 2639 O O . LEU B 1 153 ? 19.469 -5.157 82.334 1.00 31.01 153 LEU B O 1
ATOM 2644 N N . GLU B 1 154 ? 21.678 -5.575 82.196 1.00 32.05 154 GLU B N 1
ATOM 2645 C CA . GLU B 1 154 ? 21.601 -6.844 82.906 1.00 32.33 154 GLU B CA 1
ATOM 2646 C C . GLU B 1 154 ? 21.029 -6.644 84.300 1.00 32.12 154 GLU B C 1
ATOM 2647 O O . GLU B 1 154 ? 20.152 -7.390 84.735 1.00 30.97 154 GLU B O 1
ATOM 2653 N N . LYS B 1 155 ? 21.539 -5.637 85.000 1.00 31.83 155 LYS B N 1
ATOM 2654 C CA . LYS B 1 155 ? 21.066 -5.353 86.345 1.00 32.29 155 LYS B CA 1
ATOM 2655 C C . LYS B 1 155 ? 19.582 -4.994 86.328 1.00 29.71 155 LYS B C 1
ATOM 2656 O O . LYS B 1 155 ? 18.813 -5.474 87.159 1.00 30.63 155 LYS B O 1
ATOM 2662 N N . ILE B 1 156 ? 19.182 -4.164 85.370 1.00 28.98 156 ILE B N 1
ATOM 2663 C CA . ILE B 1 156 ? 17.781 -3.759 85.234 1.00 27.52 156 ILE B CA 1
ATOM 2664 C C . ILE B 1 156 ? 16.872 -4.983 85.117 1.00 27.53 156 ILE B C 1
ATOM 2665 O O . ILE B 1 156 ? 15.878 -5.098 85.831 1.00 25.64 156 ILE B O 1
ATOM 2670 N N . LEU B 1 157 ? 17.214 -5.899 84.218 1.00 27.99 157 LEU B N 1
ATOM 2671 C CA . LEU B 1 157 ? 16.416 -7.104 84.031 1.00 28.60 157 LEU B CA 1
ATOM 2672 C C . LEU B 1 157 ? 16.429 -7.997 85.263 1.00 28.68 157 LEU B C 1
ATOM 2673 O O . LEU B 1 157 ? 15.395 -8.536 85.653 1.00 27.90 157 LEU B O 1
ATOM 2678 N N . ARG B 1 158 ? 17.594 -8.148 85.885 1.00 29.16 158 ARG B N 1
ATOM 2679 C CA . ARG B 1 158 ? 17.700 -8.982 87.073 1.00 31.11 158 ARG B CA 1
ATOM 2680 C C . ARG B 1 158 ? 16.830 -8.460 88.213 1.00 31.11 158 ARG B C 1
ATOM 2681 O O . ARG B 1 158 ? 16.230 -9.239 88.950 1.00 31.14 158 ARG B O 1
ATOM 2689 N N . GLU B 1 159 ? 16.750 -7.142 88.348 1.00 30.96 159 GLU B N 1
ATOM 2690 C CA . GLU B 1 159 ? 15.955 -6.551 89.416 1.00 31.73 159 GLU B CA 1
ATOM 2691 C C . GLU B 1 159 ? 14.462 -6.766 89.182 1.00 31.66 159 GLU B C 1
ATOM 2692 O O . GLU B 1 159 ? 13.666 -6.734 90.124 1.00 30.73 159 GLU B O 1
ATOM 2698 N N . LEU B 1 160 ? 14.092 -7.003 87.927 1.00 29.39 160 LEU B N 1
ATOM 2699 C CA . LEU B 1 160 ? 12.699 -7.246 87.564 1.00 29.75 160 LEU B CA 1
ATOM 2700 C C . LEU B 1 160 ? 12.314 -8.700 87.831 1.00 30.24 160 LEU B C 1
ATOM 2701 O O . LEU B 1 160 ? 11.146 -9.073 87.723 1.00 30.03 160 LEU B O 1
ATOM 2706 N N . GLY B 1 161 ? 13.301 -9.523 88.172 1.00 30.63 161 GLY B N 1
ATOM 2707 C CA . GLY B 1 161 ? 13.023 -10.918 88.456 1.00 32.45 161 GLY B CA 1
ATOM 2708 C C . GLY B 1 161 ? 13.477 -11.886 87.379 1.00 33.06 161 GLY B C 1
ATOM 2709 O O . GLY B 1 161 ? 13.188 -13.079 87.462 1.00 34.02 161 GLY B O 1
ATOM 2710 N N . VAL B 1 162 ? 14.183 -11.379 86.372 1.00 34.91 162 VAL B N 1
ATOM 2711 C CA . VAL B 1 162 ? 14.675 -12.218 85.283 1.00 35.10 162 VAL B CA 1
ATOM 2712 C C . VAL B 1 162 ? 15.845 -13.057 85.772 1.00 37.53 162 VAL B C 1
ATOM 2713 O O . VAL B 1 162 ? 16.838 -12.524 86.271 1.00 37.72 162 VAL B O 1
ATOM 2717 N N . GLU B 1 163 ? 15.725 -14.371 85.618 1.00 39.25 163 GLU B N 1
ATOM 2718 C CA . GLU B 1 163 ? 16.762 -15.284 86.073 1.00 41.53 163 GLU B CA 1
ATOM 2719 C C . GLU B 1 163 ? 17.416 -16.083 84.955 1.00 41.81 163 GLU B C 1
ATOM 2720 O O . GLU B 1 163 ? 18.475 -16.678 85.148 1.00 42.24 163 GLU B O 1
ATOM 2726 N N . LYS B 1 164 ? 16.789 -16.089 83.785 1.00 41.55 164 LYS B N 1
ATOM 2727 C CA . LYS B 1 164 ? 17.315 -16.839 82.653 1.00 41.30 164 LYS B CA 1
ATOM 2728 C C . LYS B 1 164 ? 17.418 -15.959 81.418 1.00 41.68 164 LYS B C 1
ATOM 2729 O O . LYS B 1 164 ? 16.403 -15.506 80.890 1.00 42.02 164 LYS B O 1
ATOM 2735 N N . PHE B 1 165 ? 18.641 -15.713 80.960 1.00 40.68 165 PHE B N 1
ATOM 2736 C CA . PHE B 1 165 ? 18.836 -14.900 79.770 1.00 39.98 165 PHE B CA 1
ATOM 2737 C C . PHE B 1 165 ? 18.880 -15.786 78.532 1.00 39.53 165 PHE B C 1
ATOM 2738 O O . PHE B 1 165 ? 18.945 -17.012 78.643 1.00 40.35 165 PHE B O 1
ATOM 2746 N N . GLU B 1 166 ? 18.848 -15.164 77.357 1.00 38.32 166 GLU B N 1
ATOM 2747 C CA . GLU B 1 166 ? 18.838 -15.909 76.103 1.00 37.86 166 GLU B CA 1
ATOM 2748 C C . GLU B 1 166 ? 19.411 -15.111 74.931 1.00 37.95 166 GLU B C 1
ATOM 2749 O O . GLU B 1 166 ? 18.828 -14.109 74.518 1.00 38.17 166 GLU B O 1
ATOM 2755 N N . ARG B 1 167 ? 20.546 -15.549 74.389 1.00 37.87 167 ARG B N 1
ATOM 2756 C CA . ARG B 1 167 ? 21.139 -14.846 73.254 1.00 38.75 167 ARG B CA 1
ATOM 2757 C C . ARG B 1 167 ? 20.531 -15.334 71.950 1.00 36.67 167 ARG B C 1
ATOM 2758 O O . ARG B 1 167 ? 20.608 -14.654 70.925 1.00 37.56 167 ARG B O 1
ATOM 2766 N N . ARG B 1 168 ? 19.923 -16.515 71.992 1.00 35.68 168 ARG B N 1
ATOM 2767 C CA . ARG B 1 168 ? 19.285 -17.071 70.806 1.00 33.96 168 ARG B CA 1
ATOM 2768 C C . ARG B 1 168 ? 18.019 -16.285 70.491 1.00 31.41 168 ARG B C 1
ATOM 2769 O O . ARG B 1 168 ? 17.270 -15.900 71.393 1.00 31.19 168 ARG B O 1
ATOM 2777 N N . SER B 1 169 ? 17.790 -16.046 69.205 1.00 28.87 169 SER B N 1
ATOM 2778 C CA . SER B 1 169 ? 16.622 -15.306 68.751 1.00 26.11 169 SER B CA 1
ATOM 2779 C C . SER B 1 169 ? 15.379 -16.185 68.798 1.00 24.21 169 SER B C 1
ATOM 2780 O O . SER B 1 169 ? 15.475 -17.405 68.922 1.00 23.24 169 SER B O 1
ATOM 2783 N N . TYR B 1 170 ? 14.211 -15.561 68.687 1.00 23.17 170 TYR B N 1
ATOM 2784 C CA . TYR B 1 170 ? 12.960 -16.309 68.712 1.00 22.31 170 TYR B CA 1
ATOM 2785 C C . TYR B 1 170 ? 12.939 -17.322 67.581 1.00 21.56 170 TYR B C 1
ATOM 2786 O O . TYR B 1 170 ? 12.463 -18.443 67.750 1.00 20.03 170 TYR B O 1
ATOM 2795 N N . LEU B 1 171 ? 13.459 -16.922 66.425 1.00 21.41 171 LEU B N 1
ATOM 2796 C CA . LEU B 1 171 ? 13.506 -17.818 65.278 1.00 21.66 171 LEU B CA 1
ATOM 2797 C C . LEU B 1 171 ? 14.292 -19.068 65.669 1.00 21.69 171 LEU B C 1
ATOM 2798 O O . LEU B 1 171 ? 13.811 -20.187 65.513 1.00 23.27 171 LEU B O 1
ATOM 2803 N N . GLU B 1 172 ? 15.504 -18.863 66.176 1.00 23.65 172 GLU B N 1
ATOM 2804 C CA . GLU B 1 172 ? 16.357 -19.973 66.591 1.00 23.98 172 GLU B CA 1
ATOM 2805 C C . GLU B 1 172 ? 15.659 -20.858 67.623 1.00 24.20 172 GLU B C 1
ATOM 2806 O O . GLU B 1 172 ? 15.694 -22.085 67.529 1.00 24.66 172 GLU B O 1
ATOM 2812 N N . LEU B 1 173 ? 15.016 -20.236 68.604 1.00 22.61 173 LEU B N 1
ATOM 2813 C CA . LEU B 1 173 ? 14.323 -20.989 69.644 1.00 23.94 173 LEU B CA 1
ATOM 2814 C C . LEU B 1 173 ? 13.171 -21.822 69.096 1.00 24.41 173 LEU B C 1
ATOM 2815 O O . LEU B 1 173 ? 12.989 -22.980 69.486 1.00 25.39 173 LEU B O 1
ATOM 2820 N N . LEU B 1 174 ? 12.389 -21.237 68.194 1.00 24.29 174 LEU B N 1
ATOM 2821 C CA . LEU B 1 174 ? 11.258 -21.950 67.616 1.00 24.71 174 LEU B CA 1
ATOM 2822 C C . LEU B 1 174 ? 11.726 -23.125 66.767 1.00 25.94 174 LEU B C 1
ATOM 2823 O O . LEU B 1 174 ? 11.097 -24.187 66.759 1.00 24.68 174 LEU B O 1
ATOM 2828 N N . LEU B 1 175 ? 12.834 -22.937 66.057 1.00 25.08 175 LEU B N 1
ATOM 2829 C CA . LEU B 1 175 ? 13.377 -23.997 65.225 1.00 26.75 175 LEU B CA 1
ATOM 2830 C C . LEU B 1 175 ? 13.895 -25.132 66.100 1.00 27.66 175 LEU B C 1
ATOM 2831 O O . LEU B 1 175 ? 13.634 -26.304 65.823 1.00 29.78 175 LEU B O 1
ATOM 2836 N N . GLU B 1 176 ? 14.619 -24.780 67.159 1.00 28.77 176 GLU B N 1
ATOM 2837 C CA . GLU B 1 176 ? 15.161 -25.780 68.076 1.00 31.16 176 GLU B CA 1
ATOM 2838 C C . GLU B 1 176 ? 14.019 -26.544 68.730 1.00 31.67 176 GLU B C 1
ATOM 2839 O O . GLU B 1 176 ? 14.087 -27.763 68.905 1.00 31.91 176 GLU B O 1
ATOM 2845 N N . LYS B 1 177 ? 12.965 -25.815 69.083 1.00 31.96 177 LYS B N 1
ATOM 2846 C CA . LYS B 1 177 ? 11.800 -26.410 69.723 1.00 32.15 177 LYS B CA 1
ATOM 2847 C C . LYS B 1 177 ? 11.133 -27.405 68.777 1.00 32.22 177 LYS B C 1
ATOM 2848 O O . LYS B 1 177 ? 10.702 -28.478 69.196 1.00 32.21 177 LYS B O 1
ATOM 2854 N N . ARG B 1 178 ? 11.059 -27.052 67.498 1.00 32.35 178 ARG B N 1
ATOM 2855 C CA . ARG B 1 178 ? 10.440 -27.925 66.508 1.00 32.47 178 ARG B CA 1
ATOM 2856 C C . ARG B 1 178 ? 11.271 -29.187 66.291 1.00 32.20 178 ARG B C 1
ATOM 2857 O O . ARG B 1 178 ? 10.732 -30.286 66.176 1.00 32.21 178 ARG B O 1
ATOM 2865 N N . THR B 1 179 ? 12.588 -29.022 66.241 1.00 32.17 179 THR B N 1
ATOM 2866 C CA . THR B 1 179 ? 13.493 -30.144 66.034 1.00 33.23 179 THR B CA 1
ATOM 2867 C C . THR B 1 179 ? 13.425 -31.154 67.175 1.00 34.22 179 THR B C 1
ATOM 2868 O O . THR B 1 179 ? 13.397 -32.362 66.944 1.00 35.00 179 THR B O 1
ATOM 2872 N N . GLU B 1 180 ? 13.398 -30.657 68.406 1.00 34.34 180 GLU B N 1
ATOM 2873 C CA . GLU B 1 180 ? 13.340 -31.534 69.567 1.00 36.33 180 GLU B CA 1
ATOM 2874 C C . GLU B 1 180 ? 11.980 -32.213 69.690 1.00 36.44 180 GLU B C 1
ATOM 2875 O O . GLU B 1 180 ? 11.885 -33.366 70.117 1.00 35.81 180 GLU B 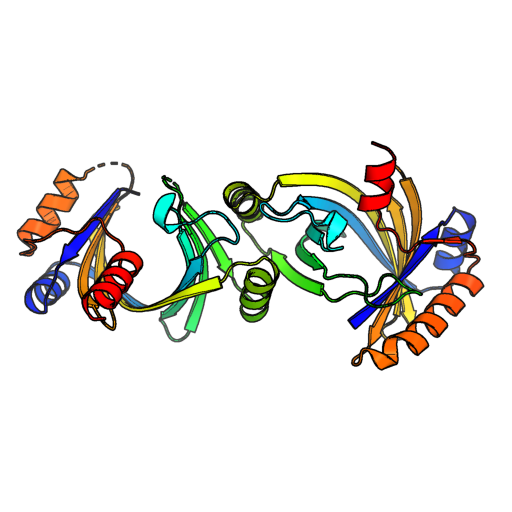O 1
ATOM 2881 N N . LEU B 1 181 ? 10.932 -31.492 69.307 1.00 37.06 181 LEU B N 1
ATOM 2882 C CA . LEU B 1 181 ? 9.569 -32.005 69.382 1.00 39.56 181 LEU B CA 1
ATOM 2883 C C . LEU B 1 181 ? 9.320 -33.123 68.376 1.00 40.61 181 LEU B C 1
ATOM 2884 O O . LEU B 1 181 ? 8.458 -33.972 68.588 1.00 41.90 181 LEU B O 1
ATOM 2889 N N . ASN B 1 182 ? 10.075 -33.123 67.282 1.00 42.35 182 ASN B N 1
ATOM 2890 C CA . ASN B 1 182 ? 9.924 -34.155 66.262 1.00 43.47 182 ASN B CA 1
ATOM 2891 C C . ASN B 1 182 ? 11.119 -35.098 66.258 1.00 44.21 182 ASN B C 1
ATOM 2892 O O . ASN B 1 182 ? 12.052 -34.871 67.057 1.00 45.09 182 ASN B O 1
#

InterPro domains:
  IPR008173 Adenylyl cyclase CyaB [PTHR21028] (1-177)
  IPR008173 Adenylyl cyclase CyaB [TIGR00318] (2-174)
  IPR008173 Adenylyl cyclase CyaB [cd07890] (3-173)
  IPR023577 CYTH domain [PF01928] (1-170)
  IPR023577 CYTH domain [PS51707] (1-176)
  IPR023577 CYTH domain [SM01118] (1-176)
  IPR033469 CYTH-like domain superfamily [SSF55154] (1-178)

Foldseek 3Di:
DKFKWKFFDDPQLVVLQVVQFDWDWKKKKKKWWWAAQPDGCVVQVKIWIWIWIDTPNDIWIKIKIWGHQPDPLGLDTDMDMDTDPDDPVVVVVVCVVNRIDTPDMKIWMWTWTDDDVQKIKIWIQIPPPGTMMMMIGDDDDPVCNVVVSVVVVVVSVVSPGDGIDNDDVSRVNVVVD/DDKWKFFDDPQLVVLQPVQFAWDFKKKKKKFWWAAQPDGCVVQVKTWIWIWIDTPHDIWIKIWIPHVNIDIDTDPDDVVVVVVVCVVNRIDTDDIKIWMWIKTDNDVFKIKIWIQIVQPGTMMMMDGPPDCVNVVVVSVVSPGDGIDPDDPSRVNVVVVVVVD

CATH classification: 2.40.320.10

Nearest PDB structures (foldseek):
  2een-assembly1_A  TM=1.006E+00  e=8.361E-33  Pyrococcus horikoshii
  2een-assembly1_B  TM=9.885E-01  e=2.023E-25  Pyrococcus horikoshii
  7ns9-assembly1_A  TM=8.608E-01  e=1.316E-15  Sulfolobus acidocaldarius DSM 639
  3tvl-assembly2_B  TM=6.914E-01  e=3.184E-08  Homo sapiens
  5hu7-assembly1_A  TM=4.747E-01  e=3.721E+00  Brevibacillus brevis NBRC 100599

Secondary structure (DSSP, 8-state):
-EEEEEEE--HHHHHHHHTTSEEEEEEEEEEEEEE-SSS-HHHHT-EEEEEEEEETTEEEEEEEEEEEE--TTS--EEEEEEEE-S-HHHHHHHHHHTT-EEEEEEEEEEEEEEEETTEEEEEEEETTTEEEEEEEEE-SSGGGHHHHHHHHHHHHHHHT---B--S-HHHHHHHT-/-EEEEEE--HHHHHHHHHHSEEEEEEEEEEEEEE-SSS-HHHHT-EEEEEEEEETTEEEEEEEEE---EEEEEE-S-HHHHHHHHHHTT-EEEEEEEEEEEEEEEETTEEEEEEEETTTEEEEEEEE---HHHHHHHHHHTT---B--S-HHHHHHHHHHHH-

Solvent-accessible surface area: 17998 Å² total; per-residue (Å²): 84,46,0,24,7,1,0,58,18,67,104,121,4,9,85,95,0,94,141,74,39,123,106,96,74,103,0,71,1,52,2,25,21,16,57,7,43,53,67,59,9,90,172,53,37,23,16,0,16,0,27,32,22,82,23,124,83,105,93,47,11,22,10,2,4,36,1,63,52,61,11,117,136,0,18,0,20,50,57,14,64,4,57,6,88,79,59,40,113,78,8,49,80,10,10,77,132,6,14,2,103,82,54,14,111,2,41,3,43,21,31,43,6,100,22,62,185,53,4,30,0,5,3,0,66,2,114,65,42,24,60,2,0,8,0,49,14,131,24,174,95,107,124,70,3,68,122,9,4,121,94,0,58,136,24,0,118,112,7,28,2,139,131,62,17,83,96,24,15,22,64,10,24,66,108,152,206,96,29,66,23,15,0,77,18,69,102,110,6,9,78,72,0,101,129,87,40,120,105,90,75,121,6,90,1,57,2,9,17,13,53,6,37,77,65,50,11,93,173,46,98,22,19,1,22,0,22,43,30,116,17,114,68,72,86,42,17,27,10,0,5,52,16,105,154,63,8,55,4,55,8,92,84,58,36,106,86,8,57,68,10,12,70,94,6,20,2,99,101,48,37,118,2,46,3,54,24,27,46,5,90,26,58,174,48,0,31,0,0,2,0,65,2,121,52,43,25,54,4,0,16,0,43,12,123,140,59,72,145,98,0,54,123,22,0,122,122,11,31,3,137,126,64,12,216,99,46,18,25,74,13,24,41,82,88,124,104,133,139,143

Organism: Pyrococcus horikoshii (strain ATCC 700860 / DSM 12428 / JCM 9974 / NBRC 100139 / OT-3) (NCBI:txid70601)

Radius of gyration: 25.61 Å; Cα contacts (8 Å, |Δi|>4): 702; chains: 2; bounding box: 39×53×79 Å

Sequence (340 aa):
YEVELKGYANDEIFEKVRETFEFMRKEIHEDIYYQHPCRDFSKTDEALRIRIKRFNGHNEVFLTYKGPKIDEKSKTRLEIEVEIQEDVDKYFELLDRLGFKEVLKVVKTREKYYVEKGVTITLDEVEGLGKFIEIETLVKEKDEIPEAVEKLEKILRELGVEKFERRSYLELLLEKREVELKGYANDEIFEKVRETFEFMRKEIHEDIYYQHPCRDFSKTDEALRIRIKRFNGHNEVFLTYKGPLEIEVEIQEDVDKYFELLDRLGFKEVLKVVKTREKYYVEKGVTITLDEVEGLGKFIEIETLVAVEKLEKILRELGVEKFERRSYLELLLEKRTELN